Protein AF-0000000086663070 (afdb_homodimer)

Organism: Colletotrichum gloeosporioides (NCBI:txid474922)

Structure (mmCIF, N/CA/C/O backbone):
data_AF-0000000086663070-model_v1
#
loop_
_entity.id
_entity.type
_entity.pdbx_description
1 polymer 'Small secreted protein'
#
loop_
_atom_site.group_PDB
_atom_site.id
_atom_site.type_symbol
_atom_site.label_atom_id
_atom_site.label_alt_id
_atom_site.label_comp_id
_atom_site.label_asym_id
_atom_site.label_entity_id
_atom_site.label_seq_id
_atom_site.pdbx_PDB_ins_code
_atom_site.Cartn_x
_atom_site.Cartn_y
_atom_site.Cartn_z
_atom_site.occupancy
_atom_site.B_iso_or_equiv
_atom_site.auth_seq_id
_atom_site.auth_comp_id
_atom_site.auth_asym_id
_atom_site.auth_atom_id
_atom_site.pdbx_PDB_model_num
ATOM 1 N N . MET A 1 1 ? -2.521 -54.312 -93.875 1 31.81 1 MET A N 1
ATOM 2 C CA . MET A 1 1 ? -3.666 -54 -93 1 31.81 1 MET A CA 1
ATOM 3 C C . MET A 1 1 ? -3.211 -53.531 -91.625 1 31.81 1 MET A C 1
ATOM 5 O O . MET A 1 1 ? -2.471 -54.219 -90.938 1 31.81 1 MET A O 1
ATOM 9 N N . HIS A 1 2 ? -2.891 -52.156 -91.5 1 38.09 2 HIS A N 1
ATOM 10 C CA . HIS A 1 2 ? -2.229 -51.312 -90.5 1 38.09 2 HIS A CA 1
ATOM 11 C C . HIS A 1 2 ? -3.012 -51.281 -89.188 1 38.09 2 HIS A C 1
ATOM 13 O O . HIS A 1 2 ? -4.168 -50.844 -89.188 1 38.09 2 HIS A O 1
ATOM 19 N N . PHE A 1 3 ? -2.869 -52.312 -88.375 1 38.81 3 PHE A N 1
ATOM 20 C CA . PHE A 1 3 ? -3.473 -52.531 -87.062 1 38.81 3 PHE A CA 1
ATOM 21 C C . PHE A 1 3 ? -3.162 -51.344 -86.125 1 38.81 3 PHE A C 1
ATOM 23 O O . PHE A 1 3 ? -1.999 -51.094 -85.75 1 38.81 3 PHE A O 1
ATOM 30 N N . THR A 1 4 ? -3.863 -50.156 -86.25 1 36.84 4 THR A N 1
ATOM 31 C CA . THR A 1 4 ? -3.73 -48.938 -85.438 1 36.84 4 THR A CA 1
ATOM 32 C C . THR A 1 4 ? -4.027 -49.188 -84 1 36.84 4 THR A C 1
ATOM 34 O O . THR A 1 4 ? -5.117 -49.625 -83.625 1 36.84 4 THR A O 1
ATOM 37 N N . ASN A 1 5 ? -3.057 -49.594 -83.125 1 36.31 5 ASN A N 1
ATOM 38 C CA . ASN A 1 5 ? -3.061 -49.844 -81.688 1 36.31 5 ASN A CA 1
ATOM 39 C C . ASN A 1 5 ? -3.529 -48.625 -80.875 1 36.31 5 ASN A C 1
ATOM 41 O O . ASN A 1 5 ? -2.902 -47.562 -80.938 1 36.31 5 ASN A O 1
ATOM 45 N N . THR A 1 6 ? -4.82 -48.344 -80.812 1 37.38 6 THR A N 1
ATOM 46 C CA . THR A 1 6 ? -5.379 -47.188 -80.125 1 37.38 6 THR A CA 1
ATOM 47 C C . THR A 1 6 ? -5.105 -47.281 -78.625 1 37.38 6 THR A C 1
ATOM 49 O O . THR A 1 6 ? -5.461 -48.25 -78 1 37.38 6 THR A O 1
ATOM 52 N N . ALA A 1 7 ? -4.047 -46.656 -78.125 1 38.31 7 ALA A N 1
ATOM 53 C CA . ALA A 1 7 ? -3.611 -46.594 -76.688 1 38.31 7 ALA A CA 1
ATOM 54 C C . ALA A 1 7 ? -4.621 -45.844 -75.875 1 38.31 7 ALA A C 1
ATOM 56 O O . ALA A 1 7 ? -4.918 -44.656 -76.125 1 38.31 7 ALA A O 1
ATOM 57 N N . VAL A 1 8 ? -5.652 -46.531 -75.375 1 35.94 8 VAL A N 1
ATOM 58 C CA . VAL A 1 8 ? -6.699 -45.938 -74.5 1 35.94 8 VAL A CA 1
ATOM 59 C C . VAL A 1 8 ? -6.086 -45.406 -73.25 1 35.94 8 VAL A C 1
ATOM 61 O O . VAL A 1 8 ? -5.43 -46.125 -72.5 1 35.94 8 VAL A O 1
ATOM 64 N N . LEU A 1 9 ? -5.758 -44.062 -73.188 1 35.97 9 LEU A N 1
ATOM 65 C CA . LEU A 1 9 ? -5.262 -43.312 -72.062 1 35.97 9 LEU A CA 1
ATOM 66 C C . LEU A 1 9 ? -6.27 -43.312 -70.938 1 35.97 9 LEU A C 1
ATOM 68 O O . LEU A 1 9 ? -7.398 -42.812 -71.062 1 35.97 9 LEU A O 1
ATOM 72 N N . LEU A 1 10 ? -6.285 -44.344 -70.062 1 35.47 10 LEU A N 1
ATOM 73 C CA . LEU A 1 10 ? -7.156 -44.438 -68.875 1 35.47 10 LEU A CA 1
ATOM 74 C C . LEU A 1 10 ? -6.848 -43.344 -67.875 1 35.47 10 LEU A C 1
ATOM 76 O O . LEU A 1 10 ? -5.73 -43.25 -67.375 1 35.47 10 LEU A O 1
ATOM 80 N N . LEU A 1 11 ? -7.391 -42.125 -68.062 1 36.38 11 LEU A N 1
ATOM 81 C CA . LEU A 1 11 ? -7.301 -41 -67.062 1 36.38 11 LEU A CA 1
ATOM 82 C C . LEU A 1 11 ? -7.953 -41.375 -65.75 1 36.38 11 LEU A C 1
ATOM 84 O O . LEU A 1 11 ? -9.148 -41.656 -65.688 1 36.38 11 LEU A O 1
ATOM 88 N N . SER A 1 12 ? -7.227 -42 -64.75 1 34.47 12 SER A N 1
ATOM 89 C CA . SER A 1 12 ? -7.707 -42.344 -63.438 1 34.47 12 SER A CA 1
ATOM 90 C C . SER A 1 12 ? -8.062 -41.094 -62.656 1 34.47 12 SER A C 1
ATOM 92 O O . SER A 1 12 ? -7.246 -40.188 -62.5 1 34.47 12 SER A O 1
ATOM 94 N N . ALA A 1 13 ? -9.273 -40.625 -62.656 1 33.41 13 ALA A N 1
ATOM 95 C CA . ALA A 1 13 ? -9.773 -39.531 -61.844 1 33.41 13 ALA A CA 1
ATOM 96 C C . ALA A 1 13 ? -9.664 -39.844 -60.375 1 33.41 13 ALA A C 1
ATOM 98 O O . ALA A 1 13 ? -10.234 -40.844 -59.906 1 33.41 13 ALA A O 1
ATOM 99 N N . ALA A 1 14 ? -8.531 -39.562 -59.688 1 33.75 14 ALA A N 1
ATOM 100 C CA . ALA A 1 14 ? -8.352 -39.719 -58.219 1 33.75 14 ALA A CA 1
ATOM 101 C C . ALA A 1 14 ? -9.398 -38.906 -57.469 1 33.75 14 ALA A C 1
ATOM 103 O O . ALA A 1 14 ? -9.531 -37.688 -57.688 1 33.75 14 ALA A O 1
ATOM 104 N N . ILE A 1 15 ? -10.594 -39.469 -57.156 1 35.84 15 ILE A N 1
ATOM 105 C CA . ILE A 1 15 ? -11.609 -38.875 -56.281 1 35.84 15 ILE A CA 1
ATOM 106 C C . ILE A 1 15 ? -11 -38.562 -54.906 1 35.84 15 ILE A C 1
ATOM 108 O O . ILE A 1 15 ? -10.508 -39.469 -54.219 1 35.84 15 ILE A O 1
ATOM 112 N N . SER A 1 16 ? -10.414 -37.344 -54.688 1 35.06 16 SER A N 1
ATOM 113 C CA . SER A 1 16 ? -9.977 -36.875 -53.375 1 35.06 16 SER A CA 1
ATOM 114 C C . SER A 1 16 ? -11.117 -36.875 -52.375 1 35.06 16 SER A C 1
ATOM 116 O O . SER A 1 16 ? -12.109 -36.188 -52.531 1 35.06 16 SER A O 1
ATOM 118 N N . LEU A 1 17 ? -11.461 -38.062 -51.781 1 35.12 17 LEU A N 1
ATOM 119 C CA . LEU A 1 17 ? -12.391 -38.125 -50.656 1 35.12 17 LEU A CA 1
ATOM 120 C C . LEU A 1 17 ? -11.969 -37.156 -49.562 1 35.12 17 LEU A C 1
ATOM 122 O O . LEU A 1 17 ? -10.922 -37.344 -48.938 1 35.12 17 LEU A O 1
ATOM 126 N N . ALA A 1 18 ? -12.242 -35.844 -49.688 1 39.03 18 ALA A N 1
ATOM 127 C CA . ALA A 1 18 ? -12.102 -34.906 -48.562 1 39.03 18 ALA A CA 1
ATOM 128 C C . ALA A 1 18 ? -12.867 -35.406 -47.344 1 39.03 18 ALA A C 1
ATOM 130 O O . ALA A 1 18 ? -14.102 -35.5 -47.375 1 39.03 18 ALA A O 1
ATOM 131 N N . ALA A 1 19 ? -12.32 -36.406 -46.594 1 36.66 19 ALA A N 1
ATOM 132 C CA . ALA A 1 19 ? -12.938 -36.75 -45.312 1 36.66 19 ALA A CA 1
ATOM 133 C C . ALA A 1 19 ? -13.25 -35.469 -44.531 1 36.66 19 ALA A C 1
ATOM 135 O O . ALA A 1 19 ? -12.375 -34.656 -44.312 1 36.66 19 ALA A O 1
ATOM 136 N N . ALA A 1 20 ? -14.484 -34.938 -44.625 1 40.69 20 ALA A N 1
ATOM 137 C CA . ALA A 1 20 ? -14.969 -33.906 -43.719 1 40.69 20 ALA A CA 1
ATOM 138 C C . ALA A 1 20 ? -14.641 -34.25 -42.281 1 40.69 20 ALA A C 1
ATOM 140 O O . ALA A 1 20 ? -15.062 -35.281 -41.75 1 40.69 20 ALA A O 1
ATOM 141 N N . LEU A 1 21 ? -13.43 -33.906 -41.812 1 36.16 21 LEU A N 1
ATOM 142 C CA . LEU A 1 21 ? -13.164 -34.031 -40.375 1 36.16 21 LEU A CA 1
ATOM 143 C C . LEU A 1 21 ? -14.375 -33.562 -39.562 1 36.16 21 LEU A C 1
ATOM 145 O O . LEU A 1 21 ? -15.039 -32.594 -39.906 1 36.16 21 LEU A O 1
ATOM 149 N N . PRO A 1 22 ? -15.102 -34.531 -38.906 1 39.19 22 PRO A N 1
ATOM 150 C CA . PRO A 1 22 ? -16.203 -34.094 -38.062 1 39.19 22 PRO A CA 1
ATOM 151 C C . PRO A 1 22 ? -15.875 -32.844 -37.25 1 39.19 22 PRO A C 1
ATOM 153 O O . PRO A 1 22 ? -14.711 -32.594 -36.938 1 39.19 22 PRO A O 1
ATOM 156 N N . THR A 1 23 ? -16.516 -31.734 -37.594 1 39.84 23 THR A N 1
ATOM 157 C CA . THR A 1 23 ? -16.516 -30.547 -36.719 1 39.84 23 THR A CA 1
ATOM 158 C C . THR A 1 23 ? -16.75 -30.938 -35.281 1 39.84 23 THR A C 1
ATOM 160 O O . THR A 1 23 ? -17.766 -31.562 -34.938 1 39.84 23 THR A O 1
ATOM 163 N N . THR A 1 24 ? -15.766 -31.469 -34.531 1 34.59 24 THR A N 1
ATOM 164 C CA . THR A 1 24 ? -15.969 -31.609 -33.094 1 34.59 24 THR A CA 1
ATOM 165 C C . THR A 1 24 ? -16.734 -30.406 -32.562 1 34.59 24 THR A C 1
ATOM 167 O O . THR A 1 24 ? -16.453 -29.266 -32.906 1 34.59 24 THR A O 1
ATOM 170 N N . PRO A 1 25 ? -18 -30.562 -32.25 1 37.94 25 PRO A N 1
ATOM 171 C CA . PRO A 1 25 ? -18.641 -29.438 -31.562 1 37.94 25 PRO A CA 1
ATOM 172 C C . PRO A 1 25 ? -17.719 -28.766 -30.547 1 37.94 25 PRO A C 1
ATOM 174 O O . PRO A 1 25 ? -16.953 -29.438 -29.844 1 37.94 25 PRO A O 1
ATOM 177 N N . GLN A 1 26 ? -17.188 -27.688 -30.891 1 34.75 26 GLN A N 1
ATOM 178 C CA . GLN A 1 26 ? -16.594 -26.875 -29.844 1 34.75 26 GLN A CA 1
ATOM 179 C C . GLN A 1 26 ? -17.5 -26.812 -28.609 1 34.75 26 GLN A C 1
ATOM 181 O O . GLN A 1 26 ? -18.609 -26.312 -28.688 1 34.75 26 GLN A O 1
ATOM 186 N N . VAL A 1 27 ? -17.703 -27.938 -27.906 1 30.7 27 VAL A N 1
ATOM 187 C CA . VAL A 1 27 ? -18.312 -27.734 -26.594 1 30.7 27 VAL A CA 1
ATOM 188 C C . VAL A 1 27 ? -17.859 -26.391 -26.016 1 30.7 27 VAL A C 1
ATOM 190 O O . VAL A 1 27 ? -16.656 -26.141 -25.859 1 30.7 27 VAL A O 1
ATOM 193 N N . ASP A 1 28 ? -18.5 -25.391 -26.406 1 37.38 28 ASP A N 1
ATOM 194 C CA . ASP A 1 28 ? -18.344 -24.219 -25.531 1 37.38 28 ASP A CA 1
ATOM 195 C C . ASP A 1 28 ? -18.312 -24.641 -24.062 1 37.38 28 ASP A C 1
ATOM 197 O O . ASP A 1 28 ? -19.344 -24.938 -23.469 1 37.38 28 ASP A O 1
ATOM 201 N N . VAL A 1 29 ? -17.531 -25.562 -23.656 1 33.72 29 VAL A N 1
ATOM 202 C CA . VAL A 1 29 ? -17.344 -25.734 -22.219 1 33.72 29 VAL A CA 1
ATOM 203 C C . VAL A 1 29 ? -17.469 -24.375 -21.516 1 33.72 29 VAL A C 1
ATOM 205 O O . VAL A 1 29 ? -16.578 -23.531 -21.656 1 33.72 29 VAL A O 1
ATOM 208 N N . ALA A 1 30 ? -18.594 -23.844 -21.594 1 37.09 30 ALA A N 1
ATOM 209 C CA . ALA A 1 30 ? -18.75 -22.828 -20.562 1 37.09 30 ALA A CA 1
ATOM 210 C C . ALA A 1 30 ? -17.984 -23.219 -19.297 1 37.09 30 ALA A C 1
ATOM 212 O O . ALA A 1 30 ? -18.438 -24.078 -18.531 1 37.09 30 ALA A O 1
ATOM 213 N N . LEU A 1 31 ? -16.734 -23.484 -19.234 1 40.75 31 LEU A N 1
ATOM 214 C CA . LEU A 1 31 ? -16.031 -23.688 -17.969 1 40.75 31 LEU A CA 1
ATOM 215 C C . LEU A 1 31 ? -16.797 -23 -16.828 1 40.75 31 LEU A C 1
ATOM 217 O O . LEU A 1 31 ? -17.125 -21.828 -16.906 1 40.75 31 LEU A O 1
ATOM 221 N N . ASP A 1 32 ? -17.75 -23.609 -16.297 1 42.31 32 ASP A N 1
ATOM 222 C CA . ASP A 1 32 ? -18.375 -23.203 -15.047 1 42.31 32 ASP A CA 1
ATOM 223 C C . ASP A 1 32 ? -17.484 -22.266 -14.258 1 42.31 32 ASP A C 1
ATOM 225 O O . ASP A 1 32 ? -16.391 -22.641 -13.828 1 42.31 32 ASP A O 1
ATOM 229 N N . LYS A 1 33 ? -17.297 -21.094 -14.727 1 58.47 33 LYS A N 1
ATOM 230 C CA . LYS A 1 33 ? -16.547 -20.047 -14.055 1 58.47 33 LYS A CA 1
ATOM 231 C C . LYS A 1 33 ? -16.719 -20.125 -12.539 1 58.47 33 LYS A C 1
ATOM 233 O O . LYS A 1 33 ? -17.75 -19.719 -12.016 1 58.47 33 LYS A O 1
ATOM 238 N N . ARG A 1 34 ? -16.219 -21.141 -11.805 1 68.94 34 ARG A N 1
ATOM 239 C CA . ARG A 1 34 ? -16.312 -21.266 -10.359 1 68.94 34 ARG A CA 1
ATOM 240 C C . ARG A 1 34 ? -15.906 -19.969 -9.664 1 68.94 34 ARG A C 1
ATOM 242 O O . ARG A 1 34 ? -14.883 -19.375 -10 1 68.94 34 ARG A O 1
ATOM 249 N N . ALA A 1 35 ? -16.906 -19.516 -8.93 1 75.69 35 ALA A N 1
ATOM 250 C CA . ALA A 1 35 ? -16.688 -18.344 -8.094 1 75.69 35 ALA A CA 1
ATOM 251 C C . ALA A 1 35 ? -15.453 -18.516 -7.215 1 75.69 35 ALA A C 1
ATOM 253 O O . ALA A 1 35 ? -15.172 -19.609 -6.738 1 75.69 35 ALA A O 1
ATOM 254 N N . LEU A 1 36 ? -14.586 -17.516 -7.203 1 90.44 36 LEU A N 1
ATOM 255 C CA . LEU A 1 36 ? -13.484 -17.531 -6.254 1 90.44 36 LEU A CA 1
ATOM 256 C C . LEU A 1 36 ? -13.992 -17.703 -4.828 1 90.44 36 LEU A C 1
ATOM 258 O O . LEU A 1 36 ? -15.109 -17.281 -4.508 1 90.44 36 LEU A O 1
ATOM 262 N N . VAL A 1 37 ? -13.172 -18.375 -4.07 1 89.31 37 VAL A N 1
ATOM 263 C CA . VAL A 1 37 ? -13.469 -18.5 -2.65 1 89.31 37 VAL A CA 1
ATOM 264 C C . VAL A 1 37 ? -12.297 -17.984 -1.825 1 89.31 37 VAL A C 1
ATOM 266 O O . VAL A 1 37 ? -11.164 -17.922 -2.316 1 89.31 37 VAL A O 1
ATOM 269 N N . ASP A 1 38 ? -12.656 -17.562 -0.618 1 93.25 38 ASP A N 1
ATOM 270 C CA . ASP A 1 38 ? -11.609 -17.141 0.304 1 93.25 38 ASP A CA 1
ATOM 271 C C . ASP A 1 38 ? -10.656 -18.281 0.626 1 93.25 38 ASP A C 1
ATOM 273 O O . ASP A 1 38 ? -11.094 -19.422 0.836 1 93.25 38 ASP A O 1
ATOM 277 N N . ARG A 1 39 ? -9.398 -17.984 0.611 1 96 39 ARG A N 1
ATOM 278 C CA . ARG A 1 39 ? -8.352 -18.938 0.954 1 96 39 ARG A CA 1
ATOM 279 C C . ARG A 1 39 ? -7.332 -18.312 1.897 1 96 39 ARG A C 1
ATOM 281 O O . ARG A 1 39 ? -7.223 -17.094 1.984 1 96 39 ARG A O 1
ATOM 288 N N . THR A 1 40 ? -6.652 -19.219 2.658 1 95.81 40 THR A N 1
ATOM 289 C CA . THR A 1 40 ? -5.598 -18.766 3.557 1 95.81 40 THR A CA 1
ATOM 290 C C . THR A 1 40 ? -4.359 -18.344 2.77 1 95.81 40 THR A C 1
ATOM 292 O O . THR A 1 40 ? -4.25 -18.641 1.575 1 95.81 40 THR A O 1
ATOM 295 N N . TYR A 1 41 ? -3.457 -17.672 3.43 1 97.38 41 TYR A N 1
ATOM 296 C CA . TYR A 1 41 ? -2.205 -17.297 2.779 1 97.38 41 TYR A CA 1
ATOM 297 C C . TYR A 1 41 ? -1.426 -18.531 2.35 1 97.38 41 TYR A C 1
ATOM 299 O O . TYR A 1 41 ? -0.838 -18.562 1.266 1 97.38 41 TYR A O 1
ATOM 307 N N . ALA A 1 42 ? -1.349 -19.516 3.215 1 97.12 42 ALA A N 1
ATOM 308 C CA . ALA A 1 42 ? -0.621 -20.734 2.893 1 97.12 42 ALA A CA 1
ATOM 309 C C . ALA A 1 42 ? -1.126 -21.344 1.589 1 97.12 42 ALA A C 1
ATOM 311 O O . ALA A 1 42 ? -0.349 -21.938 0.826 1 97.12 42 ALA A O 1
ATOM 312 N N . GLU A 1 43 ? -2.377 -21.156 1.287 1 97.75 43 GLU A N 1
ATOM 313 C CA . GLU A 1 43 ? -2.988 -21.766 0.103 1 97.75 43 GLU A CA 1
ATOM 314 C C . GLU A 1 43 ? -2.721 -20.922 -1.141 1 97.75 43 GLU A C 1
ATOM 316 O O . GLU A 1 43 ? -2.691 -21.438 -2.256 1 97.75 43 GLU A O 1
ATOM 321 N N . ILE A 1 44 ? -2.502 -19.625 -0.915 1 98.38 44 ILE A N 1
ATOM 322 C CA . ILE A 1 44 ? -2.467 -18.797 -2.117 1 98.38 44 ILE A CA 1
ATOM 323 C C . ILE A 1 44 ? -1.032 -18.359 -2.398 1 98.38 44 ILE A C 1
ATOM 325 O O . ILE A 1 44 ? -0.725 -17.891 -3.496 1 98.38 44 ILE A O 1
ATOM 329 N N . GLN A 1 45 ? -0.169 -18.484 -1.396 1 98.81 45 GLN A N 1
ATOM 330 C CA . GLN A 1 45 ? 1.18 -17.969 -1.591 1 98.81 45 GLN A CA 1
ATOM 331 C C . GLN A 1 45 ? 1.884 -18.672 -2.742 1 98.81 45 GLN A C 1
ATOM 333 O O . GLN A 1 45 ? 1.594 -19.844 -3.029 1 98.81 45 GLN A O 1
ATOM 338 N N . ILE A 1 46 ? 2.885 -17.969 -3.42 1 98.94 46 ILE A N 1
ATOM 339 C CA . ILE A 1 46 ? 3.623 -18.5 -4.559 1 98.94 46 ILE A CA 1
ATOM 340 C C . ILE A 1 46 ? 5.125 -18.375 -4.309 1 98.94 46 ILE A C 1
ATOM 342 O O . ILE A 1 46 ? 5.926 -18.469 -5.238 1 98.94 46 ILE A O 1
ATOM 346 N N . SER A 1 47 ? 5.516 -18.109 -3.07 1 98.88 47 SER A N 1
ATOM 347 C CA . SER A 1 47 ? 6.875 -17.688 -2.748 1 98.88 47 SER A CA 1
ATOM 348 C C . SER A 1 47 ? 7.82 -18.875 -2.648 1 98.88 47 SER A C 1
ATOM 350 O O . SER A 1 47 ? 9.031 -18.719 -2.785 1 98.88 47 SER A O 1
ATOM 352 N N . ASP A 1 48 ? 7.277 -20.031 -2.334 1 98.75 48 ASP A N 1
ATOM 353 C CA . ASP A 1 48 ? 8.133 -21.203 -2.191 1 98.75 48 ASP A CA 1
ATOM 354 C C . ASP A 1 48 ? 8.438 -21.828 -3.549 1 98.75 48 ASP A C 1
ATOM 356 O O . ASP A 1 48 ? 7.66 -21.672 -4.496 1 98.75 48 ASP A O 1
ATOM 360 N N . GLY A 1 49 ? 9.602 -22.531 -3.65 1 98.62 49 GLY A N 1
ATOM 361 C CA . GLY A 1 49 ? 9.945 -23.266 -4.863 1 98.62 49 GLY A CA 1
ATOM 362 C C . GLY A 1 49 ? 11.102 -22.641 -5.625 1 98.62 49 GLY A C 1
ATOM 363 O O . GLY A 1 49 ? 12.203 -22.516 -5.09 1 98.62 49 GLY A O 1
ATOM 364 N N . VAL A 1 50 ? 10.773 -22.203 -6.902 1 98.88 50 VAL A N 1
ATOM 365 C CA . VAL A 1 50 ? 11.805 -21.688 -7.801 1 98.88 50 VAL A CA 1
ATOM 366 C C . VAL A 1 50 ? 11.336 -20.375 -8.422 1 98.88 50 VAL A C 1
ATOM 368 O O . VAL A 1 50 ? 10.172 -20.234 -8.797 1 98.88 50 VAL A O 1
ATOM 371 N N . ALA A 1 51 ? 12.242 -19.453 -8.461 1 98.94 51 ALA A N 1
ATOM 372 C CA . ALA A 1 51 ? 11.938 -18.156 -9.07 1 98.94 51 ALA A CA 1
ATOM 373 C C . ALA A 1 51 ? 11.844 -18.266 -10.586 1 98.94 51 ALA A C 1
ATOM 375 O O . ALA A 1 51 ? 12.352 -19.234 -11.18 1 98.94 51 ALA A O 1
ATOM 376 N N . GLY A 1 52 ? 11.094 -17.344 -11.156 1 98.94 52 GLY A N 1
ATOM 377 C CA . GLY A 1 52 ? 11.125 -17.234 -12.602 1 98.94 52 GLY A CA 1
ATOM 378 C C . GLY A 1 52 ? 9.75 -17.297 -13.242 1 98.94 52 GLY A C 1
ATOM 379 O O . GLY A 1 52 ? 9.578 -16.906 -14.391 1 98.94 52 GLY A O 1
ATOM 380 N N . ASN A 1 53 ? 8.734 -17.828 -12.516 1 98.88 53 ASN A N 1
ATOM 381 C CA . ASN A 1 53 ? 7.422 -18.047 -13.109 1 98.88 53 ASN A CA 1
ATOM 382 C C . ASN A 1 53 ? 6.309 -17.422 -12.273 1 98.88 53 ASN A C 1
ATOM 384 O O . ASN A 1 53 ? 5.156 -17.859 -12.344 1 98.88 53 ASN A O 1
ATOM 388 N N . ALA A 1 54 ? 6.641 -16.438 -11.484 1 98.94 54 ALA A N 1
ATOM 389 C CA . ALA A 1 54 ? 5.734 -15.914 -10.477 1 98.94 54 ALA A CA 1
ATOM 390 C C . ALA A 1 54 ? 4.441 -15.398 -11.102 1 98.94 54 ALA A C 1
ATOM 392 O O . ALA A 1 54 ? 3.354 -15.617 -10.57 1 98.94 54 ALA A O 1
ATOM 393 N N . ALA A 1 55 ? 4.559 -14.695 -12.25 1 98.94 55 ALA A N 1
ATOM 394 C CA . ALA A 1 55 ? 3.359 -14.141 -12.875 1 98.94 55 ALA A CA 1
ATOM 395 C C . ALA A 1 55 ? 2.402 -15.242 -13.305 1 98.94 55 ALA A C 1
ATOM 397 O O . ALA A 1 55 ? 1.189 -15.133 -13.117 1 98.94 55 ALA A O 1
ATOM 398 N N . ALA A 1 56 ? 2.945 -16.25 -13.891 1 98.81 56 ALA A N 1
ATOM 399 C CA . ALA A 1 56 ? 2.121 -17.391 -14.297 1 98.81 56 ALA A CA 1
ATOM 400 C C . ALA A 1 56 ? 1.497 -18.078 -13.078 1 98.81 56 ALA A C 1
ATOM 402 O O . ALA A 1 56 ? 0.333 -18.484 -13.125 1 98.81 56 ALA A O 1
ATOM 403 N N . GLU A 1 57 ? 2.238 -18.234 -12.016 1 98.88 57 GLU A N 1
ATOM 404 C CA . GLU A 1 57 ? 1.729 -18.844 -10.789 1 98.88 57 GLU A CA 1
ATOM 405 C C . GLU A 1 57 ? 0.615 -17.984 -10.18 1 98.88 57 GLU A C 1
ATOM 407 O O . GLU A 1 57 ? -0.384 -18.531 -9.695 1 98.88 57 GLU A O 1
ATOM 412 N N . ALA A 1 58 ? 0.758 -16.688 -10.227 1 98.88 58 ALA A N 1
ATOM 413 C CA . ALA A 1 58 ? -0.279 -15.789 -9.719 1 98.88 58 ALA A CA 1
ATOM 414 C C . ALA A 1 58 ? -1.578 -15.953 -10.5 1 98.88 58 ALA A C 1
ATOM 416 O O . ALA A 1 58 ? -2.656 -16.062 -9.914 1 98.88 58 ALA A O 1
ATOM 417 N N . LYS A 1 59 ? -1.462 -15.938 -11.805 1 98.5 59 LYS A N 1
ATOM 418 C CA . LYS A 1 59 ? -2.633 -16.109 -12.664 1 98.5 59 LYS A CA 1
ATOM 419 C C . LYS A 1 59 ? -3.311 -17.453 -12.398 1 98.5 59 LYS A C 1
ATOM 421 O O . LYS A 1 59 ? -4.539 -17.547 -12.391 1 98.5 59 LYS A O 1
ATOM 426 N N . ALA A 1 60 ? -2.506 -18.5 -12.172 1 98.12 60 ALA A N 1
ATOM 427 C CA . ALA A 1 60 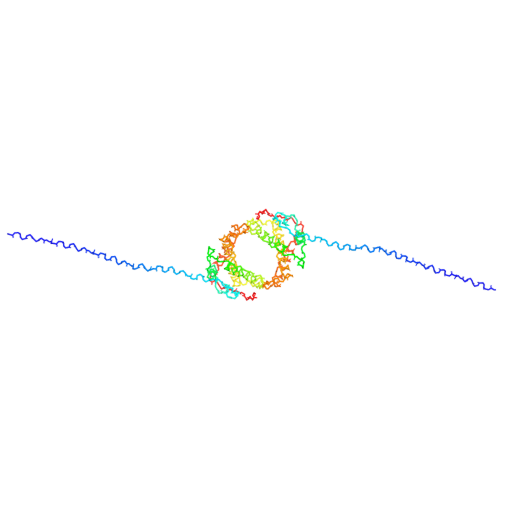? -3.057 -19.828 -11.914 1 98.12 60 ALA A CA 1
ATOM 428 C C . ALA A 1 60 ? -3.84 -19.844 -10.602 1 98.12 60 ALA A C 1
ATOM 430 O O . ALA A 1 60 ? -4.848 -20.547 -10.484 1 98.12 60 ALA A O 1
ATOM 431 N N . LYS A 1 61 ? -3.367 -19.062 -9.586 1 98.19 61 LYS A N 1
ATOM 432 C CA . LYS A 1 61 ? -4.059 -19 -8.305 1 98.19 61 LYS A CA 1
ATOM 433 C C . LYS A 1 61 ? -5.367 -18.219 -8.422 1 98.19 61 LYS A C 1
ATOM 435 O O . LYS A 1 61 ? -6.324 -18.484 -7.695 1 98.19 61 LYS A O 1
ATOM 440 N N . PHE A 1 62 ? -5.41 -17.297 -9.344 1 98.5 62 PHE A N 1
ATOM 441 C CA . PHE A 1 62 ? -6.578 -16.438 -9.523 1 98.5 62 PHE A CA 1
ATOM 442 C C . PHE A 1 62 ? -6.898 -16.266 -11 1 98.5 62 PHE A C 1
ATOM 444 O O . PHE A 1 62 ? -6.75 -15.172 -11.547 1 98.5 62 PHE A O 1
ATOM 451 N N . PRO A 1 63 ? -7.457 -17.297 -11.625 1 97.5 63 PRO A N 1
ATOM 452 C CA . PRO A 1 63 ? -7.75 -17.234 -13.055 1 97.5 63 PRO A CA 1
ATOM 453 C C . PRO A 1 63 ? -9.062 -16.516 -13.367 1 97.5 63 PRO A C 1
ATOM 455 O O . PRO A 1 63 ? -9.977 -17.109 -13.945 1 97.5 63 PRO A O 1
ATOM 458 N N . VAL A 1 64 ? -9.102 -15.25 -13.102 1 97.12 64 VAL A N 1
ATOM 459 C CA . VAL A 1 64 ? -10.328 -14.461 -13.227 1 97.12 64 VAL A CA 1
ATOM 460 C C . VAL A 1 64 ? -10.227 -13.547 -14.445 1 97.12 64 VAL A C 1
ATOM 462 O O . VAL A 1 64 ? -9.211 -12.891 -14.656 1 97.12 64 VAL A O 1
ATOM 465 N N . ASP A 1 65 ? -11.242 -13.555 -15.188 1 97.44 65 ASP A N 1
ATOM 466 C CA . ASP A 1 65 ? -11.406 -12.562 -16.25 1 97.44 65 ASP A CA 1
ATOM 467 C C . ASP A 1 65 ? -12.086 -11.305 -15.734 1 97.44 65 ASP A C 1
ATOM 469 O O . ASP A 1 65 ? -13.266 -11.328 -15.375 1 97.44 65 ASP A O 1
ATOM 473 N N . PRO A 1 66 ? -11.352 -10.203 -15.766 1 97.94 66 PRO A N 1
ATOM 474 C CA . PRO A 1 66 ? -11.93 -8.992 -15.18 1 97.94 66 PRO A CA 1
ATOM 475 C C . PRO A 1 66 ? -13.242 -8.586 -15.852 1 97.94 66 PRO A C 1
ATOM 477 O O . PRO A 1 66 ? -14.109 -7.988 -15.211 1 97.94 66 PRO A O 1
ATOM 480 N N . ALA A 1 67 ? -13.43 -8.859 -17.094 1 97 67 ALA A N 1
ATOM 481 C CA . ALA A 1 67 ? -14.594 -8.422 -17.844 1 97 67 ALA A CA 1
ATOM 482 C C . ALA A 1 67 ? -15.859 -9.125 -17.375 1 97 67 ALA A C 1
ATOM 484 O O . ALA A 1 67 ? -16.969 -8.625 -17.562 1 97 67 ALA A O 1
ATOM 485 N N . THR A 1 68 ? -15.734 -10.289 -16.719 1 96.94 68 THR A N 1
ATOM 486 C CA . THR A 1 68 ? -16.922 -11.07 -16.375 1 96.94 68 THR A CA 1
ATOM 487 C C . THR A 1 68 ? -16.953 -11.367 -14.875 1 96.94 68 THR A C 1
ATOM 489 O O . THR A 1 68 ? -17.859 -12.039 -14.383 1 96.94 68 THR A O 1
ATOM 492 N N . ALA A 1 69 ? -16.016 -10.852 -14.148 1 97.44 69 ALA A N 1
ATOM 493 C CA . ALA A 1 69 ? -15.914 -11.133 -12.719 1 97.44 69 ALA A CA 1
ATOM 494 C C . ALA A 1 69 ? -17.109 -10.562 -11.961 1 97.44 69 ALA A C 1
ATOM 496 O O . ALA A 1 69 ? -17.562 -9.445 -12.242 1 97.44 69 ALA A O 1
ATOM 497 N N . SER A 1 70 ? -17.625 -11.281 -10.969 1 96.81 70 SER A N 1
ATOM 498 C CA . SER A 1 70 ? -18.734 -10.844 -10.125 1 96.81 70 SER A CA 1
ATOM 499 C C . SER A 1 70 ? -18.25 -9.922 -9.008 1 96.81 70 SER A C 1
ATOM 501 O O . SER A 1 70 ? -17.047 -9.812 -8.773 1 96.81 70 SER A O 1
ATOM 503 N N . ALA A 1 71 ? -19.281 -9.359 -8.375 1 95.62 71 ALA A N 1
ATOM 504 C CA . ALA A 1 71 ? -18.969 -8.562 -7.195 1 95.62 71 ALA A CA 1
ATOM 505 C C . ALA A 1 71 ? -18.328 -9.43 -6.109 1 95.62 71 ALA A C 1
ATOM 507 O O . ALA A 1 71 ? -17.453 -8.977 -5.379 1 95.62 71 ALA A O 1
ATOM 508 N N . ALA A 1 72 ? -18.797 -10.602 -6 1 95.69 72 ALA A N 1
ATOM 509 C CA . ALA A 1 72 ? -18.234 -11.531 -5.023 1 95.69 72 ALA A CA 1
ATOM 510 C C . ALA A 1 72 ? -16.781 -11.867 -5.355 1 95.69 72 ALA A C 1
ATOM 512 O O . ALA A 1 72 ? -15.945 -11.953 -4.461 1 95.69 72 ALA A O 1
ATOM 513 N N . ASP A 1 73 ? -16.484 -12.062 -6.656 1 97.44 73 ASP A N 1
ATOM 514 C CA . ASP A 1 73 ? -15.109 -12.289 -7.074 1 97.44 73 ASP A CA 1
ATOM 515 C C . ASP A 1 73 ? -14.211 -11.117 -6.668 1 97.44 73 ASP A C 1
ATOM 517 O O . ASP A 1 73 ? -13.102 -11.312 -6.184 1 97.44 73 ASP A O 1
ATOM 521 N N . LEU A 1 74 ? -14.75 -9.922 -6.887 1 97.62 74 LEU A N 1
ATOM 522 C CA . LEU A 1 74 ? -13.984 -8.734 -6.531 1 97.62 74 LEU A CA 1
ATOM 523 C C . LEU A 1 74 ? -13.656 -8.727 -5.039 1 97.62 74 LEU A C 1
ATOM 525 O O . LEU A 1 74 ? -12.539 -8.406 -4.648 1 97.62 74 LEU A O 1
ATOM 529 N N . GLN A 1 75 ? -14.578 -9.117 -4.246 1 94.75 75 GLN A N 1
ATOM 530 C CA . GLN A 1 75 ? -14.344 -9.125 -2.805 1 94.75 75 GLN A CA 1
ATOM 531 C C . GLN A 1 75 ? -13.281 -10.141 -2.424 1 94.75 75 GLN A C 1
ATOM 533 O O . GLN A 1 75 ? -12.43 -9.875 -1.577 1 94.75 75 GLN A O 1
ATOM 538 N N . VAL A 1 76 ? -13.305 -11.258 -3.031 1 96.81 76 VAL A N 1
ATOM 539 C CA . VAL A 1 76 ? -12.305 -12.281 -2.762 1 96.81 76 VAL A CA 1
ATOM 540 C C . VAL A 1 76 ? -10.922 -11.789 -3.184 1 96.81 76 VAL A C 1
ATOM 542 O O . VAL A 1 76 ? -9.938 -11.977 -2.463 1 96.81 76 VAL A O 1
ATOM 545 N N . VAL A 1 77 ? -10.875 -11.148 -4.336 1 98.25 77 VAL A N 1
ATOM 546 C CA . VAL A 1 77 ? -9.617 -10.625 -4.855 1 98.25 77 VAL A CA 1
ATOM 547 C C . VAL A 1 77 ? -9.07 -9.562 -3.91 1 98.25 77 VAL A C 1
ATOM 549 O O . VAL A 1 77 ? -7.879 -9.562 -3.586 1 98.25 77 VAL A O 1
ATOM 552 N N . LYS A 1 78 ? -9.898 -8.711 -3.451 1 94.62 78 LYS A N 1
ATOM 553 C CA . LYS A 1 78 ? -9.477 -7.656 -2.537 1 94.62 78 LYS A CA 1
ATOM 554 C C . LYS A 1 78 ? -8.977 -8.242 -1.216 1 94.62 78 LYS A C 1
ATOM 556 O O . LYS A 1 78 ? -7.961 -7.793 -0.677 1 94.62 78 LYS A O 1
ATOM 561 N N . LYS A 1 79 ? -9.664 -9.195 -0.744 1 93.06 79 LYS A N 1
ATOM 562 C CA . LYS A 1 79 ? -9.25 -9.844 0.497 1 93.06 79 LYS A CA 1
ATOM 563 C C . LYS A 1 79 ? -7.906 -10.547 0.324 1 93.06 79 LYS A C 1
ATOM 565 O O . LYS A 1 79 ? -7.047 -10.484 1.207 1 93.06 79 LYS A O 1
ATOM 570 N N . ALA A 1 80 ? -7.742 -11.195 -0.733 1 97.25 80 ALA A N 1
ATOM 571 C CA . ALA A 1 80 ? -6.477 -11.867 -1.021 1 97.25 80 ALA A CA 1
ATOM 572 C C . ALA A 1 80 ? -5.336 -10.859 -1.124 1 97.25 80 ALA A C 1
ATOM 574 O O . ALA A 1 80 ? -4.246 -11.094 -0.599 1 97.25 80 ALA A O 1
ATOM 575 N N . ALA A 1 81 ? -5.594 -9.758 -1.823 1 97 81 ALA A N 1
ATOM 576 C CA . ALA A 1 81 ? -4.574 -8.711 -1.938 1 97 81 ALA A CA 1
ATOM 577 C C . ALA A 1 81 ? -4.152 -8.203 -0.562 1 97 81 ALA A C 1
ATOM 579 O O . ALA A 1 81 ? -2.961 -8.016 -0.304 1 97 81 ALA A O 1
ATOM 580 N N . GLN A 1 82 ? -5.121 -8.031 0.259 1 91.75 82 GLN A N 1
ATOM 581 C CA . GLN A 1 82 ? -4.836 -7.582 1.618 1 91.75 82 GLN A CA 1
ATOM 582 C C . GLN A 1 82 ? -4.012 -8.617 2.377 1 91.75 82 GLN A C 1
ATOM 584 O O . GLN A 1 82 ? -3.041 -8.273 3.055 1 91.75 82 GLN A O 1
ATOM 589 N N . LEU A 1 83 ? -4.359 -9.812 2.258 1 94.44 83 LEU A N 1
ATOM 590 C CA . LEU A 1 83 ? -3.668 -10.906 2.93 1 94.44 83 LEU A CA 1
ATOM 591 C C . LEU A 1 83 ? -2.213 -10.984 2.477 1 94.44 83 LEU A C 1
ATOM 593 O O . LEU A 1 83 ? -1.31 -11.133 3.303 1 94.44 83 LEU A O 1
ATOM 597 N N . VAL A 1 84 ? -1.995 -10.859 1.265 1 97.88 84 VAL A N 1
ATOM 598 C CA . VAL A 1 84 ? -0.653 -10.906 0.695 1 97.88 84 VAL A CA 1
ATOM 599 C C . VAL A 1 84 ? 0.141 -9.68 1.157 1 97.88 84 VAL A C 1
ATOM 601 O O . VAL A 1 84 ? 1.326 -9.789 1.479 1 97.88 84 VAL A O 1
ATOM 604 N N . GLY A 1 85 ? -0.536 -8.555 1.15 1 95.5 85 GLY A N 1
ATOM 605 C CA . GLY A 1 85 ? 0.096 -7.363 1.692 1 95.5 85 GLY A CA 1
ATOM 606 C C . GLY A 1 85 ? 0.476 -7.504 3.154 1 95.5 85 GLY A C 1
ATOM 607 O O . GLY A 1 85 ? 1.552 -7.062 3.566 1 95.5 85 GLY A O 1
ATOM 608 N N . ASP A 1 86 ? -0.361 -8.141 3.9 1 93.38 86 ASP A N 1
ATOM 609 C CA . ASP A 1 86 ? -0.062 -8.383 5.309 1 93.38 86 ASP A CA 1
ATOM 610 C C . ASP A 1 86 ? 1.138 -9.312 5.465 1 93.38 86 ASP A C 1
ATOM 612 O O . ASP A 1 86 ? 2.004 -9.078 6.309 1 93.38 86 ASP A O 1
ATOM 616 N N . ALA A 1 87 ? 1.154 -10.312 4.684 1 96.62 87 ALA A N 1
ATOM 617 C CA . ALA A 1 87 ? 2.295 -11.219 4.746 1 96.62 87 ALA A CA 1
ATOM 618 C C . ALA A 1 87 ? 3.602 -10.484 4.473 1 96.62 87 ALA A C 1
ATOM 620 O O . ALA A 1 87 ? 4.625 -10.766 5.102 1 96.62 87 ALA A O 1
ATOM 621 N N . GLU A 1 88 ? 3.539 -9.555 3.527 1 96.31 88 GLU A N 1
ATOM 622 C CA . GLU A 1 88 ? 4.711 -8.734 3.24 1 96.31 88 GLU A CA 1
ATOM 623 C C . GLU A 1 88 ? 5.145 -7.941 4.469 1 96.31 88 GLU A C 1
ATOM 625 O O . GLU A 1 88 ? 6.297 -8.023 4.895 1 96.31 88 GLU A O 1
ATOM 630 N N . ASN A 1 89 ? 4.242 -7.293 5.035 1 90.56 89 ASN A N 1
ATOM 631 C CA . ASN A 1 89 ? 4.555 -6.289 6.047 1 90.56 89 ASN A CA 1
ATOM 632 C C . ASN A 1 89 ? 4.801 -6.926 7.414 1 90.56 89 ASN A C 1
ATOM 634 O O . ASN A 1 89 ? 5.57 -6.398 8.219 1 90.56 89 ASN A O 1
ATOM 638 N N . LEU A 1 90 ? 4.207 -8.07 7.633 1 91.94 90 LEU A N 1
ATOM 639 C CA . LEU A 1 90 ? 4.211 -8.617 8.984 1 91.94 90 LEU A CA 1
ATOM 640 C C . LEU A 1 90 ? 5.09 -9.859 9.07 1 91.94 90 LEU A C 1
ATOM 642 O O . LEU A 1 90 ? 5.395 -10.336 10.164 1 91.94 90 LEU A O 1
ATOM 646 N N . ALA A 1 91 ? 5.527 -10.281 7.922 1 94.88 91 ALA A N 1
ATOM 647 C CA . ALA A 1 91 ? 6.344 -11.492 7.969 1 94.88 91 ALA A CA 1
ATOM 648 C C . ALA A 1 91 ? 7.621 -11.328 7.152 1 94.88 91 ALA A C 1
ATOM 650 O O . ALA A 1 91 ? 8.727 -11.414 7.695 1 94.88 91 ALA A O 1
ATOM 651 N N . PHE A 1 92 ? 7.516 -10.953 5.914 1 96.81 92 PHE A N 1
ATOM 652 C CA . PHE A 1 92 ? 8.688 -10.844 5.059 1 96.81 92 PHE A CA 1
ATOM 653 C C . PHE A 1 92 ? 9.625 -9.742 5.555 1 96.81 92 PHE A C 1
ATOM 655 O O . PHE A 1 92 ? 10.82 -9.969 5.715 1 96.81 92 PHE A O 1
ATOM 662 N N . VAL A 1 93 ? 9.062 -8.578 5.797 1 90.94 93 VAL A N 1
ATOM 663 C CA . VAL A 1 93 ? 9.867 -7.406 6.121 1 90.94 93 VAL A CA 1
ATOM 664 C C . VAL A 1 93 ? 10.523 -7.594 7.484 1 90.94 93 VAL A C 1
ATOM 666 O O . VAL A 1 93 ? 11.742 -7.453 7.617 1 90.94 93 VAL A O 1
ATOM 669 N N . PRO A 1 94 ? 9.805 -8.008 8.445 1 90.62 94 PRO A N 1
ATOM 670 C CA . PRO A 1 94 ? 10.461 -8.188 9.742 1 90.62 94 PRO A CA 1
ATOM 671 C C . PRO A 1 94 ? 11.469 -9.336 9.742 1 90.62 94 PRO A C 1
ATOM 673 O O . PRO A 1 94 ? 12.43 -9.32 10.523 1 90.62 94 PRO A O 1
ATOM 676 N N . ALA A 1 95 ? 11.219 -10.352 8.883 1 93.12 95 ALA A N 1
ATOM 677 C CA . ALA A 1 95 ? 12.18 -11.445 8.82 1 93.12 95 ALA A CA 1
ATOM 678 C C . ALA A 1 95 ? 13.555 -10.953 8.375 1 93.12 95 ALA A C 1
ATOM 680 O O . ALA A 1 95 ? 14.578 -11.516 8.766 1 93.12 95 ALA A O 1
ATOM 681 N N . ASN A 1 96 ? 13.57 -9.922 7.527 1 92.19 96 ASN A N 1
ATOM 682 C CA . ASN A 1 96 ? 14.781 -9.258 7.062 1 92.19 96 ASN A CA 1
ATOM 683 C C . ASN A 1 96 ? 15.875 -10.266 6.699 1 92.19 96 ASN A C 1
ATOM 685 O O . ASN A 1 96 ? 17.047 -10.07 7.039 1 92.19 96 ASN A O 1
ATOM 689 N N . ASP A 1 97 ? 15.469 -11.477 6.203 1 94.12 97 ASP A N 1
ATOM 690 C CA . ASP A 1 97 ? 16.406 -12.453 5.668 1 94.12 97 ASP A CA 1
ATOM 691 C C . ASP A 1 97 ? 17 -11.984 4.34 1 94.12 97 ASP A C 1
ATOM 693 O O . ASP A 1 97 ? 16.266 -11.828 3.355 1 94.12 97 ASP A O 1
ATOM 697 N N . LYS A 1 98 ? 18.281 -11.797 4.254 1 94.56 98 LYS A N 1
ATOM 698 C CA . LYS A 1 98 ? 18.922 -11.18 3.094 1 94.56 98 LYS A CA 1
ATOM 699 C C . LYS A 1 98 ? 19.5 -12.242 2.162 1 94.56 98 LYS A C 1
ATOM 701 O O . LYS A 1 98 ? 20.188 -11.914 1.186 1 94.56 98 LYS A O 1
ATOM 706 N N . SER A 1 99 ? 19.188 -13.508 2.445 1 98.19 99 SER A N 1
ATOM 707 C CA . SER A 1 99 ? 19.609 -14.539 1.512 1 98.19 99 SER A CA 1
ATOM 708 C C . SER A 1 99 ? 18.938 -14.375 0.155 1 98.19 99 SER A C 1
ATOM 710 O O . SER A 1 99 ? 17.844 -13.805 0.065 1 98.19 99 SER A O 1
ATOM 712 N N . GLN A 1 100 ? 19.562 -14.906 -0.897 1 98.56 100 GLN A N 1
ATOM 713 C CA . GLN A 1 100 ? 18.984 -14.82 -2.234 1 98.56 100 GLN A CA 1
ATOM 714 C C . GLN A 1 100 ? 17.672 -15.586 -2.316 1 98.56 100 GLN A C 1
ATOM 716 O O . GLN A 1 100 ? 16.734 -15.148 -2.994 1 98.56 100 GLN A O 1
ATOM 721 N N . GLU A 1 101 ? 17.672 -16.688 -1.654 1 98.75 101 GLU A N 1
ATOM 722 C CA . GLU A 1 101 ? 16.453 -17.484 -1.706 1 98.75 101 GLU A CA 1
ATOM 723 C C . GLU A 1 101 ? 15.289 -16.75 -1.046 1 98.75 101 GLU A C 1
ATOM 725 O O . GLU A 1 101 ? 14.156 -16.812 -1.523 1 98.75 101 GLU A O 1
ATOM 730 N N . ALA A 1 102 ? 15.516 -16.078 0.08 1 98.81 102 ALA A N 1
ATOM 731 C CA . ALA A 1 102 ? 14.484 -15.281 0.734 1 98.81 102 ALA A CA 1
ATOM 732 C C . ALA A 1 102 ? 14.102 -14.062 -0.114 1 98.81 102 ALA A C 1
ATOM 734 O O . ALA A 1 102 ? 12.93 -13.695 -0.192 1 98.81 102 ALA A O 1
ATOM 735 N N . SER A 1 103 ? 15.117 -13.477 -0.74 1 98.75 103 SER A N 1
ATOM 736 C CA . SER A 1 103 ? 14.867 -12.352 -1.636 1 98.75 103 SER A CA 1
ATOM 737 C C . SER A 1 103 ? 14 -12.773 -2.82 1 98.75 103 SER A C 1
ATOM 739 O O . SER A 1 103 ? 13.086 -12.047 -3.215 1 98.75 103 SER A O 1
ATOM 741 N N . ASN A 1 104 ? 14.273 -13.945 -3.314 1 98.94 104 ASN A N 1
ATOM 742 C CA . ASN A 1 104 ? 13.445 -14.477 -4.391 1 98.94 104 ASN A CA 1
ATOM 743 C C . ASN A 1 104 ? 12 -14.688 -3.939 1 98.94 104 ASN A C 1
ATOM 745 O O . ASN A 1 104 ? 11.062 -14.359 -4.664 1 98.94 104 ASN A O 1
ATOM 749 N N . GLY A 1 105 ? 11.875 -15.227 -2.744 1 98.94 105 GLY A N 1
ATOM 750 C CA . GLY A 1 105 ? 10.539 -15.43 -2.207 1 98.94 105 GLY A CA 1
ATOM 751 C C . GLY A 1 105 ? 9.766 -14.141 -2.016 1 98.94 105 GLY A C 1
ATOM 752 O O . GLY A 1 105 ? 8.57 -14.086 -2.279 1 98.94 105 GLY A O 1
ATOM 753 N N . PHE A 1 106 ? 10.461 -13.188 -1.628 1 98.88 106 PHE A N 1
ATOM 754 C CA . PHE A 1 106 ? 9.852 -11.875 -1.42 1 98.88 106 PHE A CA 1
ATOM 755 C C . PHE A 1 106 ? 9.398 -11.273 -2.744 1 98.88 106 PHE A C 1
ATOM 757 O O . PHE A 1 106 ? 8.305 -10.719 -2.834 1 98.88 106 PHE A O 1
ATOM 764 N N . ILE A 1 107 ? 10.227 -11.383 -3.742 1 98.94 107 ILE A N 1
ATOM 765 C CA . ILE A 1 107 ? 9.883 -10.852 -5.059 1 98.94 107 ILE A CA 1
ATOM 766 C C . ILE A 1 107 ? 8.648 -11.57 -5.602 1 98.94 107 ILE A C 1
ATOM 768 O O . ILE A 1 107 ? 7.75 -10.93 -6.156 1 98.94 107 ILE A O 1
ATOM 772 N N . LYS A 1 108 ? 8.602 -12.867 -5.398 1 98.94 108 LYS A N 1
ATOM 773 C CA . LYS A 1 108 ? 7.426 -13.609 -5.859 1 98.94 108 LYS A CA 1
ATOM 774 C C . LYS A 1 108 ? 6.172 -13.164 -5.109 1 98.94 108 LYS A C 1
ATOM 776 O O . LYS A 1 108 ? 5.09 -13.086 -5.691 1 98.94 108 LYS A O 1
ATOM 781 N N . ASN A 1 109 ? 6.273 -12.922 -3.803 1 98.94 109 ASN A N 1
ATOM 782 C CA . ASN A 1 109 ? 5.16 -12.352 -3.053 1 98.94 109 ASN A CA 1
ATOM 783 C C . ASN A 1 109 ? 4.723 -11.008 -3.629 1 98.94 109 ASN A C 1
ATOM 785 O O . ASN A 1 109 ? 3.527 -10.734 -3.727 1 98.94 109 ASN A O 1
ATOM 789 N N . LYS A 1 110 ? 5.672 -10.18 -4.043 1 98.88 110 LYS A N 1
ATOM 790 C CA . LYS A 1 110 ? 5.359 -8.883 -4.637 1 98.88 110 LYS A CA 1
ATOM 791 C C . LYS A 1 110 ? 4.629 -9.047 -5.965 1 98.88 110 LYS A C 1
ATOM 793 O O . LYS A 1 110 ? 3.707 -8.281 -6.27 1 98.88 110 LYS A O 1
ATOM 798 N N . VAL A 1 111 ? 5.094 -10 -6.715 1 98.94 111 VAL A N 1
ATOM 799 C CA . VAL A 1 111 ? 4.402 -10.273 -7.973 1 98.94 111 VAL A CA 1
ATOM 800 C C . VAL A 1 111 ? 2.943 -10.625 -7.695 1 98.94 111 VAL A C 1
ATOM 802 O O . VAL A 1 111 ? 2.037 -10.102 -8.344 1 98.94 111 VAL A O 1
ATOM 805 N N . LEU A 1 112 ? 2.701 -11.492 -6.695 1 98.94 112 LEU A N 1
ATOM 806 C CA . LEU A 1 112 ? 1.332 -11.875 -6.363 1 98.94 112 LEU A CA 1
ATOM 807 C C . LEU A 1 112 ? 0.532 -10.664 -5.883 1 98.94 112 LEU A C 1
ATOM 809 O O . LEU A 1 112 ? -0.604 -10.461 -6.312 1 98.94 112 LEU A O 1
ATOM 813 N N . LYS A 1 113 ? 1.105 -9.875 -5.098 1 98.88 113 LYS A N 1
ATOM 814 C CA . LYS A 1 113 ? 0.456 -8.672 -4.586 1 98.88 113 LYS A CA 1
ATOM 815 C C . LYS A 1 113 ? 0.051 -7.738 -5.727 1 98.88 113 LYS A C 1
ATOM 817 O O . LYS A 1 113 ? -1.093 -7.285 -5.785 1 98.88 113 LYS A O 1
ATOM 822 N N . ASN A 1 114 ? 0.981 -7.48 -6.609 1 98.75 114 ASN A N 1
ATOM 823 C CA . ASN A 1 114 ? 0.719 -6.559 -7.711 1 98.75 114 ASN A CA 1
ATOM 824 C C . ASN A 1 114 ? -0.296 -7.137 -8.695 1 98.75 114 ASN A C 1
ATOM 826 O O . ASN A 1 114 ? -1.113 -6.402 -9.25 1 98.75 114 ASN A O 1
ATOM 830 N N . TYR A 1 115 ? -0.253 -8.438 -8.906 1 98.94 115 TYR A N 1
ATOM 831 C CA . TYR A 1 115 ? -1.229 -9.094 -9.766 1 98.94 115 TYR A CA 1
ATOM 832 C C . TYR A 1 115 ? -2.641 -8.93 -9.211 1 98.94 115 TYR A C 1
ATOM 834 O O . TYR A 1 115 ? -3.562 -8.57 -9.945 1 98.94 115 TYR A O 1
ATOM 842 N N . LEU A 1 116 ? -2.795 -9.164 -7.938 1 98.88 116 LEU A N 1
ATOM 843 C CA . LEU A 1 116 ? -4.105 -9.062 -7.301 1 98.88 116 LEU A CA 1
ATOM 844 C C . LEU A 1 116 ? -4.59 -7.613 -7.277 1 98.88 116 LEU A C 1
ATOM 846 O O . LEU A 1 116 ? -5.781 -7.352 -7.457 1 98.88 116 LEU A O 1
ATOM 850 N N . GLY A 1 117 ? -3.664 -6.723 -7.055 1 98.19 117 GLY A N 1
ATOM 851 C CA . GLY A 1 117 ? -4.016 -5.312 -7.133 1 98.19 117 GLY A CA 1
ATOM 852 C C . GLY A 1 117 ? -4.5 -4.898 -8.508 1 98.19 117 GLY A C 1
ATOM 853 O O . GLY A 1 117 ? -5.523 -4.223 -8.633 1 98.19 117 GLY A O 1
ATOM 854 N N . LEU A 1 118 ? -3.793 -5.285 -9.531 1 98.62 118 LEU A N 1
ATOM 855 C CA . LEU A 1 118 ? -4.184 -4.984 -10.906 1 98.62 118 LEU A CA 1
ATOM 856 C C . LEU A 1 118 ? -5.543 -5.594 -11.227 1 98.62 118 LEU A C 1
ATOM 858 O O . LEU A 1 118 ? -6.414 -4.918 -11.781 1 98.62 118 LEU A O 1
ATOM 862 N N . LEU A 1 119 ? -5.699 -6.844 -10.859 1 98.75 119 LEU A N 1
ATOM 863 C CA . LEU A 1 119 ? -6.945 -7.559 -11.109 1 98.75 119 LEU A CA 1
ATOM 864 C C . LEU A 1 119 ? -8.125 -6.852 -10.445 1 98.75 119 LEU A C 1
ATOM 866 O O . LEU A 1 119 ? -9.172 -6.664 -11.062 1 98.75 119 LEU A O 1
ATOM 870 N N . SER A 1 120 ? -7.922 -6.453 -9.211 1 98.44 120 SER A N 1
ATOM 871 C CA . SER A 1 120 ? -8.961 -5.734 -8.477 1 98.44 120 SER A CA 1
ATOM 872 C C . SER A 1 120 ? -9.367 -4.461 -9.211 1 98.44 120 SER A C 1
ATOM 874 O O . SER A 1 120 ? -10.562 -4.191 -9.375 1 98.44 120 SER A O 1
ATOM 876 N N . LEU A 1 121 ? -8.422 -3.699 -9.68 1 97.94 121 LEU A N 1
ATOM 877 C CA . LEU A 1 121 ? -8.695 -2.445 -10.375 1 97.94 121 LEU A CA 1
ATOM 878 C C . LEU A 1 121 ? -9.391 -2.697 -11.703 1 97.94 121 LEU A C 1
ATOM 880 O O . LEU A 1 121 ? -10.32 -1.976 -12.07 1 97.94 121 LEU A O 1
ATOM 884 N N . GLN A 1 122 ? -8.953 -3.697 -12.391 1 98.69 122 GLN A N 1
ATOM 885 C CA . GLN A 1 122 ? -9.539 -4.02 -13.688 1 98.69 122 GLN A CA 1
ATOM 886 C C . GLN A 1 122 ? -10.984 -4.484 -13.531 1 98.69 122 GLN A C 1
ATOM 888 O O . GLN A 1 122 ? -11.844 -4.141 -14.352 1 98.69 122 GLN A O 1
ATOM 893 N N . ILE A 1 123 ? -11.266 -5.223 -12.508 1 98.62 123 ILE A N 1
ATOM 894 C CA . ILE A 1 123 ? -12.633 -5.652 -12.25 1 98.62 123 ILE A CA 1
ATOM 895 C C . ILE A 1 123 ? -13.5 -4.441 -11.922 1 98.62 123 ILE A C 1
ATOM 897 O O . ILE A 1 123 ? -14.617 -4.309 -12.438 1 98.62 123 ILE A O 1
ATOM 901 N N . GLN A 1 124 ? -12.961 -3.605 -11.094 1 98 124 GLN A N 1
ATOM 902 C CA . GLN A 1 124 ? -13.711 -2.408 -10.727 1 98 124 GLN A CA 1
ATOM 903 C C . GLN A 1 124 ? -14.023 -1.557 -11.961 1 98 124 GLN A C 1
ATOM 905 O O . GLN A 1 124 ? -15.148 -1.079 -12.117 1 98 124 GLN A O 1
ATOM 910 N N . LYS A 1 125 ? -13.062 -1.381 -12.781 1 98.19 125 LYS A N 1
ATOM 911 C CA . LYS A 1 125 ? -13.281 -0.623 -14.008 1 98.19 125 LYS A CA 1
ATOM 912 C C . LYS A 1 125 ? -14.352 -1.278 -14.883 1 98.19 125 LYS A C 1
ATOM 914 O O . LYS A 1 125 ? -15.258 -0.606 -15.367 1 98.19 125 LYS A O 1
ATOM 919 N N . ALA A 1 126 ? -14.242 -2.574 -15.055 1 98.25 126 ALA A N 1
ATOM 920 C CA . ALA A 1 126 ? -15.188 -3.316 -15.891 1 98.25 126 ALA A CA 1
ATOM 921 C C . ALA A 1 126 ? -16.609 -3.211 -15.336 1 98.25 126 ALA A C 1
ATOM 923 O O . ALA A 1 126 ? -17.578 -3.201 -16.094 1 98.25 126 ALA A O 1
ATOM 924 N N . GLN A 1 127 ? -16.734 -3.08 -14.07 1 98 127 GLN A N 1
ATOM 925 C CA . GLN A 1 127 ? -18.031 -3.031 -13.406 1 98 127 GLN A CA 1
ATOM 926 C C . GLN A 1 127 ? -18.562 -1.604 -13.344 1 98 127 GLN A C 1
ATOM 928 O O . GLN A 1 127 ? -19.656 -1.366 -12.836 1 98 127 GLN A O 1
ATOM 933 N N . GLY A 1 128 ? -17.797 -0.646 -13.695 1 96.81 128 GLY A N 1
ATOM 934 C CA . GLY A 1 128 ? -18.234 0.736 -13.734 1 96.81 128 GLY A CA 1
ATOM 935 C C . GLY A 1 128 ? -18.109 1.441 -12.398 1 96.81 128 GLY A C 1
ATOM 936 O O . GLY A 1 128 ? -18.844 2.395 -12.117 1 96.81 128 GLY A O 1
ATOM 937 N N . ALA A 1 129 ? -17.234 0.961 -11.594 1 91.88 129 ALA A N 1
ATOM 938 C CA . ALA A 1 129 ? -17.016 1.624 -10.312 1 91.88 129 ALA A CA 1
ATOM 939 C C . ALA A 1 129 ? -16.438 3.021 -10.508 1 91.88 129 ALA A C 1
ATOM 941 O O . ALA A 1 129 ? -15.633 3.244 -11.422 1 91.88 129 ALA A O 1
ATOM 942 N N . ASN A 1 130 ? -16.922 3.928 -9.602 1 88.75 130 ASN A N 1
ATOM 943 C CA . ASN A 1 130 ? -16.391 5.285 -9.625 1 88.75 130 ASN A CA 1
ATOM 944 C C . ASN A 1 130 ? -15.117 5.402 -8.797 1 88.75 130 ASN A C 1
ATOM 946 O O . ASN A 1 130 ? -15.148 5.887 -7.664 1 88.75 130 ASN A O 1
ATOM 950 N N . VAL A 1 131 ? -14.031 4.934 -9.383 1 87.19 131 VAL A N 1
ATOM 951 C CA . VAL A 1 131 ? -12.719 5.031 -8.75 1 87.19 131 VAL A CA 1
ATOM 952 C C . VAL A 1 131 ? -11.914 6.148 -9.414 1 87.19 131 VAL A C 1
ATOM 954 O O . VAL A 1 131 ? -11.648 6.098 -10.617 1 87.19 131 VAL A O 1
ATOM 957 N N . ALA A 1 132 ? -11.57 7.113 -8.594 1 83.56 132 ALA A N 1
ATOM 958 C CA . ALA A 1 132 ? -10.797 8.234 -9.109 1 83.56 132 ALA A CA 1
ATOM 959 C C . ALA A 1 132 ? -9.5 7.754 -9.75 1 83.56 132 ALA A C 1
ATOM 961 O O . ALA A 1 132 ? -8.812 6.891 -9.203 1 83.56 132 ALA A O 1
ATOM 962 N N . ASN A 1 133 ? -9.25 8.234 -11.039 1 89.06 133 ASN A N 1
ATOM 963 C CA . ASN A 1 133 ? -7.996 7.984 -11.742 1 89.06 133 ASN A CA 1
ATOM 964 C C . ASN A 1 133 ? -7.777 6.496 -11.992 1 89.06 133 ASN A C 1
ATOM 966 O O . ASN A 1 133 ? -6.648 6.012 -11.922 1 89.06 133 ASN A O 1
ATOM 970 N N . ILE A 1 134 ? -8.773 5.805 -12.242 1 94.12 134 ILE A N 1
ATOM 971 C CA . ILE A 1 134 ? -8.688 4.348 -12.312 1 94.12 134 ILE A CA 1
ATOM 972 C C . ILE A 1 134 ? -7.711 3.939 -13.414 1 94.12 134 ILE A C 1
ATOM 974 O O . ILE A 1 134 ? -6.961 2.975 -13.258 1 94.12 134 ILE A O 1
ATOM 978 N N . ASP A 1 135 ? -7.66 4.641 -14.562 1 94.88 135 ASP A N 1
ATOM 979 C CA . ASP A 1 135 ? -6.746 4.281 -15.641 1 94.88 135 ASP A CA 1
ATOM 980 C C . ASP A 1 135 ? -5.293 4.488 -15.227 1 94.88 135 ASP A C 1
ATOM 982 O O . ASP A 1 135 ? -4.434 3.656 -15.523 1 94.88 135 ASP A O 1
ATOM 986 N N . THR A 1 136 ? -5.059 5.555 -14.555 1 92.38 136 THR A N 1
ATOM 987 C CA . THR A 1 136 ? -3.713 5.824 -14.062 1 92.38 136 THR A CA 1
ATOM 988 C C . THR A 1 136 ? -3.311 4.805 -13 1 92.38 136 THR A C 1
ATOM 990 O O . THR A 1 136 ? -2.16 4.363 -12.961 1 92.38 136 THR A O 1
ATOM 993 N N . ARG A 1 137 ? -4.234 4.449 -12.133 1 93.19 137 ARG A N 1
ATOM 994 C CA . ARG A 1 137 ? -3.967 3.43 -11.117 1 93.19 137 ARG A CA 1
ATOM 995 C C . ARG A 1 137 ? -3.648 2.086 -11.766 1 93.19 137 ARG A C 1
ATOM 997 O O . ARG A 1 137 ? -2.727 1.389 -11.336 1 93.19 137 ARG A O 1
ATOM 1004 N N . ILE A 1 138 ? -4.355 1.729 -12.781 1 96.75 138 ILE A N 1
ATOM 1005 C CA . ILE A 1 138 ? -4.125 0.492 -13.523 1 96.75 138 ILE A CA 1
ATOM 1006 C C . ILE A 1 138 ? -2.738 0.52 -14.156 1 96.75 138 ILE A C 1
ATOM 1008 O O . ILE A 1 138 ? -1.984 -0.452 -14.055 1 96.75 138 ILE A O 1
ATOM 1012 N N . ALA A 1 139 ? -2.395 1.61 -14.742 1 94.25 139 ALA A N 1
ATOM 1013 C CA . ALA A 1 139 ? -1.081 1.736 -15.375 1 94.25 139 ALA A CA 1
ATOM 1014 C C . ALA A 1 139 ? 0.034 1.632 -14.336 1 94.25 139 ALA A C 1
ATOM 1016 O O . ALA A 1 139 ? 1.051 0.976 -14.57 1 94.25 139 ALA A O 1
ATOM 1017 N N . GLY A 1 140 ? -0.191 2.283 -13.203 1 92.56 140 GLY A N 1
ATOM 1018 C CA . GLY A 1 140 ? 0.789 2.193 -12.133 1 92.56 140 GLY A CA 1
ATOM 1019 C C . GLY A 1 140 ? 0.967 0.784 -11.602 1 92.56 140 GLY A C 1
ATOM 1020 O O . GLY A 1 140 ? 2.096 0.325 -11.406 1 92.56 140 GLY A O 1
ATOM 1021 N N . GLU A 1 141 ? -0.145 0.154 -11.352 1 96.31 141 GLU A N 1
ATOM 1022 C CA . GLU A 1 141 ? -0.075 -1.218 -10.859 1 96.31 141 GLU A CA 1
ATOM 1023 C C . GLU A 1 141 ? 0.563 -2.145 -11.883 1 96.31 141 GLU A C 1
ATOM 1025 O O . GLU A 1 141 ? 1.321 -3.049 -11.531 1 96.31 141 GLU A O 1
ATOM 1030 N N . ARG A 1 142 ? 0.289 -1.941 -13.141 1 97.44 142 ARG A N 1
ATOM 1031 C CA . ARG A 1 142 ? 0.894 -2.713 -14.227 1 97.44 142 ARG A CA 1
ATOM 1032 C C . ARG A 1 142 ? 2.406 -2.523 -14.25 1 97.44 142 ARG A C 1
ATOM 1034 O O . ARG A 1 142 ? 3.156 -3.49 -14.406 1 97.44 142 ARG A O 1
ATOM 1041 N N . THR A 1 143 ? 2.807 -1.325 -14.062 1 95 143 THR A N 1
ATOM 1042 C CA . THR A 1 143 ? 4.234 -1.027 -14.055 1 95 143 THR A CA 1
ATOM 1043 C C . THR A 1 143 ? 4.938 -1.782 -12.93 1 95 143 THR A C 1
ATOM 1045 O O . THR A 1 143 ? 5.996 -2.379 -13.141 1 95 143 THR A O 1
ATOM 1048 N N . LYS A 1 144 ? 4.363 -1.811 -11.734 1 95.75 144 LYS A N 1
ATOM 1049 C CA . LYS A 1 144 ? 4.938 -2.535 -10.602 1 95.75 144 LYS A CA 1
ATOM 1050 C C . LYS A 1 144 ? 4.973 -4.035 -10.875 1 95.75 144 LYS A C 1
ATOM 1052 O O . LYS A 1 144 ? 5.969 -4.703 -10.586 1 95.75 144 LYS A O 1
ATOM 1057 N N . LEU A 1 145 ? 3.873 -4.52 -11.406 1 98.75 145 LEU A N 1
ATOM 1058 C CA . LEU A 1 145 ? 3.812 -5.934 -11.742 1 98.75 145 LEU A CA 1
ATOM 1059 C C . LEU A 1 145 ? 4.914 -6.309 -12.727 1 98.75 145 LEU A C 1
ATOM 1061 O O . LEU A 1 145 ? 5.621 -7.297 -12.531 1 98.75 145 LEU A O 1
ATOM 1065 N N . ASP A 1 146 ? 5.039 -5.516 -13.727 1 98.38 146 ASP A N 1
ATOM 1066 C CA . ASP A 1 146 ? 6.039 -5.785 -14.758 1 98.38 146 ASP A CA 1
ATOM 1067 C C . ASP A 1 146 ? 7.453 -5.746 -14.172 1 98.38 146 ASP A C 1
ATOM 1069 O O . ASP A 1 146 ? 8.273 -6.617 -14.469 1 98.38 146 ASP A O 1
ATOM 1073 N N . LYS A 1 147 ? 7.684 -4.781 -13.359 1 97.38 147 LYS A N 1
ATOM 1074 C CA . LYS A 1 147 ? 9.008 -4.648 -12.758 1 97.38 147 LYS A CA 1
ATOM 1075 C C . LYS A 1 147 ? 9.344 -5.867 -11.906 1 97.38 147 LYS A C 1
ATOM 1077 O O . LYS A 1 147 ? 10.422 -6.449 -12.047 1 97.38 147 LYS A O 1
ATOM 1082 N N . ASN A 1 148 ? 8.469 -6.254 -11.039 1 98.75 148 ASN A N 1
ATOM 1083 C CA . ASN A 1 148 ? 8.742 -7.371 -10.141 1 98.75 148 ASN A CA 1
ATOM 1084 C C . ASN A 1 148 ? 8.742 -8.703 -10.891 1 98.75 148 ASN A C 1
ATOM 1086 O O . ASN A 1 148 ? 9.5 -9.609 -10.547 1 98.75 148 ASN A O 1
ATOM 1090 N N . THR A 1 149 ? 7.902 -8.828 -11.922 1 98.94 149 THR A N 1
ATOM 1091 C CA . THR A 1 149 ? 7.922 -10.008 -12.781 1 98.94 149 THR A CA 1
ATOM 1092 C C . THR A 1 149 ? 9.273 -10.148 -13.469 1 98.94 149 THR A C 1
ATOM 1094 O O . THR A 1 149 ? 9.828 -11.25 -13.555 1 98.94 149 THR A O 1
ATOM 1097 N N . ASN A 1 150 ? 9.789 -9.016 -13.945 1 98.88 150 ASN A N 1
ATOM 1098 C CA . ASN A 1 150 ? 11.102 -9.031 -14.594 1 98.88 150 ASN A CA 1
ATOM 1099 C C . ASN A 1 150 ? 12.203 -9.414 -13.609 1 98.88 150 ASN A C 1
ATOM 1101 O O . ASN A 1 150 ? 13.102 -10.195 -13.945 1 98.88 150 ASN A O 1
ATOM 1105 N N . THR A 1 151 ? 12.148 -8.891 -12.414 1 98.88 151 THR A N 1
ATOM 1106 C CA . THR A 1 151 ? 13.125 -9.258 -11.398 1 98.88 151 THR A CA 1
ATOM 1107 C C . THR A 1 151 ? 13.055 -10.758 -11.094 1 98.88 151 THR A C 1
ATOM 1109 O O . THR A 1 151 ? 14.086 -11.414 -10.938 1 98.88 151 THR A O 1
ATOM 1112 N N . ASP A 1 152 ? 11.828 -11.273 -10.945 1 98.94 152 ASP A N 1
ATOM 1113 C CA . ASP A 1 152 ? 11.633 -12.711 -10.742 1 98.94 152 ASP A CA 1
ATOM 1114 C C . ASP A 1 152 ? 12.273 -13.516 -11.867 1 98.94 152 ASP A C 1
ATOM 1116 O O . ASP A 1 152 ? 12.977 -14.5 -11.617 1 98.94 152 ASP A O 1
ATOM 1120 N N . LYS A 1 153 ? 12.078 -13.117 -13.133 1 98.94 153 LYS A N 1
ATOM 1121 C CA . LYS A 1 153 ? 12.602 -13.812 -14.305 1 98.94 153 LYS A CA 1
ATOM 1122 C C . LYS A 1 153 ? 14.125 -13.75 -14.344 1 98.94 153 LYS A C 1
ATOM 1124 O O . LYS A 1 153 ? 14.773 -14.688 -14.812 1 98.94 153 LYS A O 1
ATOM 1129 N N . GLN A 1 154 ? 14.672 -12.68 -13.82 1 98.88 154 GLN A N 1
ATOM 1130 C CA . GLN A 1 154 ? 16.125 -12.547 -13.766 1 98.88 154 GLN A CA 1
ATOM 1131 C C . GLN A 1 154 ? 16.734 -13.602 -12.852 1 98.88 154 GLN A C 1
ATOM 1133 O O . GLN A 1 154 ? 17.922 -13.922 -12.969 1 98.88 154 GLN A O 1
ATOM 1138 N N . HIS A 1 155 ? 15.938 -14.125 -12.023 1 98.88 155 HIS A N 1
ATOM 1139 C CA . HIS A 1 155 ? 16.453 -15.102 -11.062 1 98.88 155 HIS A CA 1
ATOM 1140 C C . HIS A 1 155 ? 15.867 -16.484 -11.336 1 98.88 155 HIS A C 1
ATOM 1142 O O . HIS A 1 155 ? 15.82 -17.328 -10.43 1 98.88 155 HIS A O 1
ATOM 1148 N N . ALA A 1 156 ? 15.422 -16.703 -12.562 1 98.88 156 ALA A N 1
ATOM 1149 C CA . ALA A 1 156 ? 14.789 -17.969 -12.945 1 98.88 156 ALA A CA 1
ATOM 1150 C C . ALA A 1 156 ? 15.688 -19.156 -12.602 1 98.88 156 ALA A C 1
ATOM 1152 O O . ALA A 1 156 ? 16.906 -19.109 -12.844 1 98.88 156 ALA A O 1
ATOM 1153 N N . GLY A 1 157 ? 15.078 -20.031 -12.023 1 98.88 157 GLY A N 1
ATOM 1154 C CA . GLY A 1 157 ? 15.781 -21.266 -11.734 1 98.88 157 GLY A CA 1
ATOM 1155 C C . GLY A 1 157 ? 16.406 -21.281 -10.344 1 98.88 157 GLY A C 1
ATOM 1156 O O . GLY A 1 157 ? 16.797 -22.344 -9.852 1 98.88 157 GLY A O 1
ATOM 1157 N N . GLN A 1 158 ? 16.484 -20.188 -9.672 1 98.88 158 GLN A N 1
ATOM 1158 C CA . GLN A 1 158 ? 17.047 -20.125 -8.328 1 98.88 158 GLN A CA 1
ATOM 1159 C C . GLN A 1 158 ? 16.016 -20.516 -7.273 1 98.88 158 GLN A C 1
ATOM 1161 O O . GLN A 1 158 ? 14.812 -20.359 -7.484 1 98.88 158 GLN A O 1
ATOM 1166 N N . ALA A 1 159 ? 16.531 -21.031 -6.168 1 98.88 159 ALA A N 1
ATOM 1167 C CA . ALA A 1 159 ? 15.664 -21.375 -5.043 1 98.88 159 ALA A CA 1
ATOM 1168 C C . ALA A 1 159 ? 14.922 -20.156 -4.523 1 98.88 159 ALA A C 1
ATOM 1170 O O . ALA A 1 159 ? 15.469 -19.047 -4.492 1 98.88 159 ALA A O 1
ATOM 1171 N N . SER A 1 160 ? 13.711 -20.359 -4.145 1 98.88 160 SER A N 1
ATOM 1172 C CA . SER A 1 160 ? 12.836 -19.344 -3.562 1 98.88 160 SER A CA 1
ATOM 1173 C C . SER A 1 160 ? 12.156 -19.859 -2.299 1 98.88 160 SER A C 1
ATOM 1175 O O . SER A 1 160 ? 11.656 -20.984 -2.27 1 98.88 160 SER A O 1
ATOM 1177 N N . LYS A 1 161 ? 12.117 -19 -1.308 1 98.69 161 LYS A N 1
ATOM 1178 C CA . LYS A 1 161 ? 11.562 -19.406 -0.021 1 98.69 161 LYS A CA 1
ATOM 1179 C C . LYS A 1 161 ? 10.609 -18.344 0.532 1 98.69 161 LYS A C 1
ATOM 1181 O O . LYS A 1 161 ? 10.969 -17.172 0.608 1 98.69 161 LYS A O 1
ATOM 1186 N N . GLY A 1 162 ? 9.453 -18.812 0.874 1 98.19 162 GLY A N 1
ATOM 1187 C CA . GLY A 1 162 ? 8.469 -17.922 1.457 1 98.19 162 GLY A CA 1
ATOM 1188 C C . GLY A 1 162 ? 8.57 -17.828 2.967 1 98.19 162 GLY A C 1
ATOM 1189 O O . GLY A 1 162 ? 9.617 -18.125 3.543 1 98.19 162 GLY A O 1
ATOM 1190 N N . VAL A 1 163 ? 7.574 -17.219 3.512 1 97.94 163 VAL A N 1
ATOM 1191 C CA . VAL A 1 163 ? 7.426 -17.094 4.957 1 97.94 163 VAL A CA 1
ATOM 1192 C C . VAL A 1 163 ? 6.137 -17.766 5.41 1 97.94 163 VAL A C 1
ATOM 1194 O O . VAL A 1 163 ? 5.227 -17.984 4.609 1 97.94 163 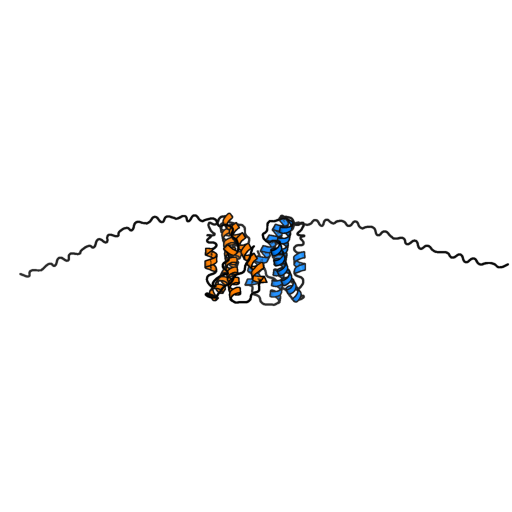VAL A O 1
ATOM 1197 N N . GLN A 1 164 ? 6.105 -18.125 6.672 1 95.75 164 GLN A N 1
ATOM 1198 C CA . GLN A 1 164 ? 4.848 -18.531 7.285 1 95.75 164 GLN A CA 1
ATOM 1199 C 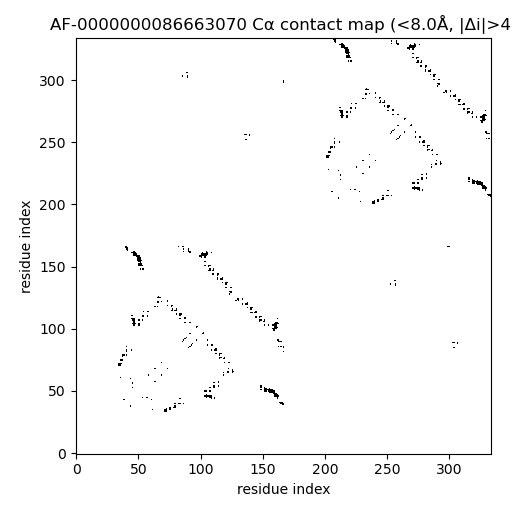C . GLN A 1 164 ? 4.059 -17.328 7.773 1 95.75 164 GLN A C 1
ATOM 1201 O O . GLN A 1 164 ? 4.617 -16.422 8.406 1 95.75 164 GLN A O 1
ATOM 1206 N N . PHE A 1 165 ? 2.787 -17.406 7.418 1 95.19 165 PHE A N 1
ATOM 1207 C CA . PHE A 1 165 ? 1.939 -16.297 7.82 1 95.19 165 PHE A CA 1
ATOM 1208 C C . PHE A 1 165 ? 0.498 -16.75 8.008 1 95.19 165 PHE A C 1
ATOM 1210 O O . PHE A 1 165 ? -0.097 -17.328 7.098 1 95.19 165 PHE A O 1
ATOM 1217 N N . ASN A 1 166 ? -0.043 -16.531 9.242 1 88.69 166 ASN A N 1
ATOM 1218 C CA . ASN A 1 166 ? -1.441 -16.812 9.539 1 88.69 166 ASN A CA 1
ATOM 1219 C C . ASN A 1 166 ? -2.273 -15.539 9.609 1 88.69 166 ASN A C 1
ATOM 1221 O O . ASN A 1 166 ? -2.326 -14.875 10.648 1 88.69 166 ASN A O 1
ATOM 1225 N N . GLY A 1 167 ? -2.66 -15.102 8.648 1 79.81 167 GLY A N 1
ATOM 1226 C CA . GLY A 1 167 ? -3.359 -13.836 8.477 1 79.81 167 GLY A CA 1
ATOM 1227 C C . GLY A 1 167 ? -4.715 -13.812 9.156 1 79.81 167 GLY A C 1
ATOM 1228 O O . GLY A 1 167 ? -5.27 -14.859 9.492 1 79.81 167 GLY A O 1
ATOM 1229 N N . MET B 1 1 ? 13.062 47.25 93.5 1 31.73 1 MET B N 1
ATOM 1230 C CA . MET B 1 1 ? 11.758 46.875 93 1 31.73 1 MET B CA 1
ATOM 1231 C C . MET B 1 1 ? 11.805 46.719 91.5 1 31.73 1 MET B C 1
ATOM 1233 O O . MET B 1 1 ? 12.203 47.656 90.75 1 31.73 1 MET B O 1
ATOM 1237 N N . HIS B 1 2 ? 12.25 45.5 90.938 1 38.47 2 HIS B N 1
ATOM 1238 C CA . HIS B 1 2 ? 12.648 45 89.625 1 38.47 2 HIS B CA 1
ATOM 1239 C C . HIS B 1 2 ? 11.469 45 88.688 1 38.47 2 HIS B C 1
ATOM 1241 O O . HIS B 1 2 ? 10.445 44.375 88.938 1 38.47 2 HIS B O 1
ATOM 1247 N N . PHE B 1 3 ? 11.172 46.188 88.062 1 37.91 3 PHE B N 1
ATOM 1248 C CA . PHE B 1 3 ? 10.141 46.469 87.125 1 37.91 3 PHE B CA 1
ATOM 1249 C C . PHE B 1 3 ? 10.266 45.531 85.875 1 37.91 3 PHE B C 1
ATOM 1251 O O . PHE B 1 3 ? 11.289 45.531 85.188 1 37.91 3 PHE B O 1
ATOM 1258 N N . THR B 1 4 ? 9.734 44.25 85.938 1 36.62 4 THR B N 1
ATOM 1259 C CA . THR B 1 4 ? 9.711 43.188 84.938 1 36.62 4 THR B CA 1
ATOM 1260 C C . THR B 1 4 ? 8.922 43.625 83.688 1 36.62 4 THR B C 1
ATOM 1262 O O . THR B 1 4 ? 7.734 43.938 83.812 1 36.62 4 THR B O 1
ATOM 1265 N N . ASN B 1 5 ? 9.492 44.406 82.75 1 35.34 5 ASN B N 1
ATOM 1266 C CA . ASN B 1 5 ? 8.945 44.875 81.5 1 35.34 5 ASN B CA 1
ATOM 1267 C C . ASN B 1 5 ? 8.414 43.719 80.625 1 35.34 5 ASN B C 1
ATOM 1269 O O . ASN B 1 5 ? 9.164 42.812 80.312 1 35.34 5 ASN B O 1
ATOM 1273 N N . THR B 1 6 ? 7.207 43.281 80.812 1 37.22 6 THR B N 1
ATOM 1274 C CA . THR B 1 6 ? 6.523 42.188 80.125 1 37.22 6 THR B CA 1
ATOM 1275 C C . THR B 1 6 ? 6.293 42.594 78.688 1 37.22 6 THR B C 1
ATOM 1277 O O . THR B 1 6 ? 5.613 43.562 78.375 1 37.22 6 THR B O 1
ATOM 1280 N N . ALA B 1 7 ? 7.266 42.406 77.75 1 38.28 7 ALA B N 1
ATOM 1281 C CA . ALA B 1 7 ? 7.156 42.719 76.375 1 38.28 7 ALA B CA 1
ATOM 1282 C C . ALA B 1 7 ? 6.086 41.844 75.688 1 38.28 7 ALA B C 1
ATOM 1284 O O . ALA B 1 7 ? 6.113 40.625 75.75 1 38.28 7 ALA B O 1
ATOM 1285 N N . VAL B 1 8 ? 4.844 42.344 75.562 1 35.62 8 VAL B N 1
ATOM 1286 C CA . VAL B 1 8 ? 3.67 41.75 75 1 35.62 8 VAL B CA 1
ATOM 1287 C C . VAL B 1 8 ? 3.934 41.5 73.5 1 35.62 8 VAL B C 1
ATOM 1289 O O . VAL B 1 8 ? 4.246 42.438 72.75 1 35.62 8 VAL B O 1
ATOM 1292 N N . LEU B 1 9 ? 4.461 40.312 73.125 1 36.38 9 LEU B N 1
ATOM 1293 C CA . LEU B 1 9 ? 4.688 39.812 71.75 1 36.38 9 LEU B CA 1
ATOM 1294 C C . LEU B 1 9 ? 3.377 39.781 71 1 36.38 9 LEU B C 1
ATOM 1296 O O . LEU B 1 9 ? 2.447 39.062 71.375 1 36.38 9 LEU B O 1
ATOM 1300 N N . LEU B 1 10 ? 2.914 40.906 70.438 1 34.81 10 LEU B N 1
ATOM 1301 C CA . LEU B 1 10 ? 1.722 40.969 69.562 1 34.81 10 LEU B CA 1
ATOM 1302 C C . LEU B 1 10 ? 1.874 40.094 68.375 1 34.81 10 LEU B C 1
ATOM 1304 O O . LEU B 1 10 ? 2.791 40.281 67.562 1 34.81 10 LEU B O 1
ATOM 1308 N N . LEU B 1 11 ? 1.555 38.781 68.438 1 36.97 11 LEU B N 1
ATOM 1309 C CA . LEU B 1 11 ? 1.48 37.812 67.312 1 36.97 11 LEU B CA 1
ATOM 1310 C C . LEU B 1 11 ? 0.426 38.219 66.312 1 36.97 11 LEU B C 1
ATOM 1312 O O . LEU B 1 11 ? -0.757 38.344 66.625 1 36.97 11 LEU B O 1
ATOM 1316 N N . SER B 1 12 ? 0.739 39.156 65.312 1 34.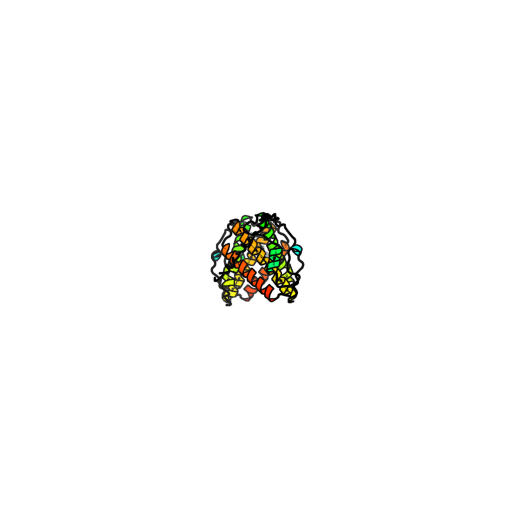69 12 SER B N 1
ATOM 1317 C CA . SER B 1 12 ? -0.175 39.562 64.25 1 34.69 12 SER B CA 1
ATOM 1318 C C . SER B 1 12 ? -0.542 38.375 63.375 1 34.69 12 SER B C 1
ATOM 1320 O O . SER B 1 12 ? 0.337 37.625 62.906 1 34.69 12 SER B O 1
ATOM 1322 N N . ALA B 1 13 ? -1.654 37.719 63.562 1 33.81 13 ALA B N 1
ATOM 1323 C CA . ALA B 1 13 ? -2.24 36.656 62.75 1 33.81 13 ALA B CA 1
ATOM 1324 C C . ALA B 1 13 ? -2.561 37.188 61.344 1 33.81 13 ALA B C 1
ATOM 1326 O O . ALA B 1 13 ? -3.352 38.125 61.188 1 33.81 13 ALA B O 1
ATOM 1327 N N . ALA B 1 14 ? -1.581 37.188 60.375 1 34.12 14 ALA B N 1
ATOM 1328 C CA . ALA B 1 14 ? -1.826 37.531 58.969 1 34.12 14 ALA B CA 1
ATOM 1329 C C . ALA B 1 14 ? -2.912 36.625 58.375 1 34.12 14 ALA B C 1
ATOM 1331 O O . ALA B 1 14 ? -2.824 35.406 58.469 1 34.12 14 ALA B O 1
ATOM 1332 N N . ILE B 1 15 ? -4.203 37 58.438 1 35.09 15 ILE B N 1
ATOM 1333 C CA . ILE B 1 15 ? -5.32 36.344 57.75 1 35.09 15 ILE B CA 1
ATOM 1334 C C . ILE B 1 15 ? -5.051 36.281 56.25 1 35.09 15 ILE B C 1
ATOM 1336 O O . ILE B 1 15 ? -4.875 37.312 55.594 1 35.09 15 ILE B O 1
ATOM 1340 N N . SER B 1 16 ? -4.375 35.219 55.75 1 34.72 16 SER B N 1
ATOM 1341 C CA . SER B 1 16 ? -4.227 34.938 54.312 1 34.72 16 SER B CA 1
ATOM 1342 C C . SER B 1 16 ? -5.582 34.875 53.625 1 34.72 16 SER B C 1
ATOM 1344 O O . SER B 1 16 ? -6.398 34 53.938 1 34.72 16 SER B O 1
ATOM 1346 N N . LEU B 1 17 ? -6.215 36.031 53.312 1 35.25 17 LEU B N 1
ATOM 1347 C CA . LEU B 1 17 ? -7.391 36 52.438 1 35.25 17 LEU B CA 1
ATOM 1348 C C . LEU B 1 17 ? -7.102 35.219 51.156 1 35.25 17 LEU B C 1
ATOM 1350 O O . LEU B 1 17 ? -6.289 35.656 50.344 1 35.25 17 LEU B O 1
ATOM 1354 N N . ALA B 1 18 ? -7.121 33.906 51.188 1 38.94 18 ALA B N 1
ATOM 1355 C CA . ALA B 1 18 ? -7.125 33.125 49.938 1 38.94 18 ALA B CA 1
ATOM 1356 C C . ALA B 1 18 ? -8.258 33.562 49.031 1 38.94 18 ALA B C 1
ATOM 1358 O O . ALA B 1 18 ? -9.43 33.406 49.375 1 38.94 18 ALA B O 1
ATOM 1359 N N . ALA B 1 19 ? -8.055 34.719 48.312 1 36.41 19 ALA B N 1
ATOM 1360 C CA . ALA B 1 19 ? -9.016 35 47.25 1 36.41 19 ALA B CA 1
ATOM 1361 C C . ALA B 1 19 ? -9.305 33.75 46.406 1 36.41 19 ALA B C 1
ATOM 1363 O O . ALA B 1 19 ? -8.375 33.094 45.906 1 36.41 19 ALA B O 1
ATOM 1364 N N . ALA B 1 20 ? -10.383 33 46.719 1 40.44 20 ALA B N 1
ATOM 1365 C CA . ALA B 1 20 ? -10.906 31.953 45.844 1 40.44 20 ALA B CA 1
ATOM 1366 C C . ALA B 1 20 ? -11.016 32.438 44.406 1 40.44 20 ALA B C 1
ATOM 1368 O O . ALA B 1 20 ? -11.758 33.406 44.125 1 40.44 20 ALA B O 1
ATOM 1369 N N . LEU B 1 21 ? -9.875 32.5 43.656 1 36.62 21 LEU B N 1
ATOM 1370 C CA . LEU B 1 21 ? -10.055 32.75 42.219 1 36.62 21 LEU B CA 1
ATOM 1371 C C . LEU B 1 21 ? -11.281 32 41.688 1 36.62 21 LEU B C 1
ATOM 1373 O O . LEU B 1 21 ? -11.562 30.891 42.125 1 36.62 21 LEU B O 1
ATOM 1377 N N . PRO B 1 22 ? -12.328 32.75 41.25 1 39.31 22 PRO B N 1
ATOM 1378 C CA . PRO B 1 22 ? -13.477 32.094 40.656 1 39.31 22 PRO B CA 1
ATOM 1379 C C . PRO B 1 22 ? -13.07 30.953 39.719 1 39.31 22 PRO B C 1
ATOM 1381 O O . PRO B 1 22 ? -11.977 30.984 39.125 1 39.31 22 PRO B O 1
ATOM 1384 N N . THR B 1 23 ? -13.422 29.734 40.062 1 39.62 23 THR B N 1
ATOM 1385 C CA . THR B 1 23 ? -13.359 28.578 39.156 1 39.62 23 THR B CA 1
ATOM 1386 C C . THR B 1 23 ? -13.945 28.938 37.812 1 39.62 23 THR B C 1
ATOM 1388 O O . THR B 1 23 ? -15.094 29.375 37.719 1 39.62 23 THR B O 1
ATOM 1391 N N . THR B 1 24 ? -13.234 29.656 36.938 1 34.53 24 THR B N 1
ATOM 1392 C CA . THR B 1 24 ? -13.734 29.766 35.562 1 34.53 24 THR B CA 1
ATOM 1393 C C . THR B 1 24 ? -14.367 28.453 35.094 1 34.53 24 THR B C 1
ATOM 1395 O O . THR B 1 24 ? -13.828 27.375 35.375 1 34.53 24 THR B O 1
ATOM 1398 N N . PRO B 1 25 ? -15.672 28.406 35.031 1 37.84 25 PRO B N 1
ATOM 1399 C CA . PRO B 1 25 ? -16.234 27.188 34.438 1 37.84 25 PRO B CA 1
ATOM 1400 C C . PRO B 1 25 ? -15.422 26.672 33.25 1 37.84 25 PRO B C 1
ATOM 1402 O O . PRO B 1 25 ? -14.906 27.469 32.469 1 37.84 25 PRO B O 1
ATOM 1405 N N . GLN B 1 26 ? -14.695 25.672 33.438 1 34.69 26 GLN B N 1
ATOM 1406 C CA . GLN B 1 26 ? -14.18 24.969 32.281 1 34.69 26 GLN B CA 1
ATOM 1407 C C . GLN B 1 26 ? -15.266 24.797 31.219 1 34.69 26 GLN B C 1
ATOM 1409 O O . GLN B 1 26 ? -16.266 24.141 31.453 1 34.69 26 GLN B O 1
ATOM 1414 N N . VAL B 1 27 ? -15.727 25.891 30.594 1 30.77 27 VAL B N 1
ATOM 1415 C CA . VAL B 1 27 ? -16.516 25.625 29.406 1 30.77 27 VAL B CA 1
ATOM 1416 C C . VAL B 1 27 ? -15.992 24.375 28.703 1 30.77 27 VAL B C 1
ATOM 1418 O O . VAL B 1 27 ? -14.812 24.297 28.344 1 30.77 27 VAL B O 1
ATOM 1421 N N . ASP B 1 28 ? -16.422 23.281 29.156 1 36.97 28 ASP B N 1
ATOM 1422 C CA . ASP B 1 28 ? -16.281 22.156 28.234 1 36.97 28 ASP B CA 1
ATOM 1423 C C . ASP B 1 28 ? -16.531 22.594 26.797 1 36.97 28 ASP B C 1
ATOM 1425 O O . ASP B 1 28 ? -17.672 22.766 26.375 1 36.97 28 ASP B O 1
ATOM 1429 N N . VAL B 1 29 ? -15.906 23.594 26.297 1 33.22 29 VAL B N 1
ATOM 1430 C CA . VAL B 1 29 ? -16 23.797 24.859 1 33.22 29 VAL B CA 1
ATOM 1431 C C . VAL B 1 29 ? -16.047 22.438 24.141 1 33.22 29 VAL B C 1
ATOM 1433 O O . VAL B 1 29 ? -15.047 21.719 24.125 1 33.22 29 VAL B O 1
ATOM 1436 N N . ALA B 1 30 ? -17.062 21.75 24.391 1 37 30 ALA B N 1
ATOM 1437 C CA . ALA B 1 30 ? -17.234 20.734 23.344 1 37 30 ALA B CA 1
ATOM 1438 C C . ALA B 1 30 ? -16.719 21.234 22 1 37 30 ALA B C 1
ATOM 1440 O O . ALA B 1 30 ? -17.375 22.047 21.344 1 37 30 ALA B O 1
ATOM 1441 N N . LEU B 1 31 ? -15.523 21.656 21.766 1 40.72 31 LEU B N 1
ATOM 1442 C CA . LEU B 1 31 ? -15.062 21.938 20.422 1 40.72 31 LEU B CA 1
ATOM 1443 C C . LEU B 1 31 ? -15.883 21.172 19.375 1 40.72 31 LEU B C 1
ATOM 1445 O O . LEU B 1 31 ? -16.047 19.953 19.5 1 40.72 31 LEU B O 1
ATOM 1449 N N . ASP B 1 32 ? -16.938 21.656 18.953 1 42.47 32 ASP B N 1
ATOM 1450 C CA . ASP B 1 32 ? -17.703 21.172 17.797 1 42.47 32 ASP B CA 1
ATOM 1451 C C . ASP B 1 32 ? -16.812 20.344 16.875 1 42.47 32 ASP B C 1
ATOM 1453 O O . ASP B 1 32 ? -15.875 20.859 16.266 1 42.47 32 ASP B O 1
ATOM 1457 N N . LYS B 1 33 ? -16.406 19.203 17.297 1 59.06 33 LYS B N 1
ATOM 1458 C CA . LYS B 1 33 ? -15.625 18.266 16.5 1 59.06 33 LYS B CA 1
ATOM 1459 C C . LYS B 1 33 ? -16.062 18.312 15.031 1 59.06 33 LYS B C 1
ATOM 1461 O O . LYS B 1 33 ? -17.125 17.797 14.68 1 59.06 33 LYS B O 1
ATOM 1466 N N . ARG B 1 34 ? -15.75 19.344 14.234 1 69.62 34 ARG B N 1
ATOM 1467 C CA . ARG B 1 34 ? -16.109 19.469 12.82 1 69.62 34 ARG B CA 1
ATOM 1468 C C . ARG B 1 34 ? -15.711 18.219 12.055 1 69.62 34 ARG B C 1
ATOM 1470 O O . ARG B 1 34 ? -14.586 17.719 12.188 1 69.62 34 ARG B O 1
ATOM 1477 N N . ALA B 1 35 ? -16.766 17.672 11.508 1 77.25 35 ALA B N 1
ATOM 1478 C CA . ALA B 1 35 ? -16.609 16.516 10.633 1 77.25 35 ALA B CA 1
ATOM 1479 C C . ALA B 1 35 ? -15.562 16.797 9.555 1 77.25 35 ALA B C 1
ATOM 1481 O O . ALA B 1 35 ? -15.453 17.922 9.055 1 77.25 35 ALA B O 1
ATOM 1482 N N . LEU B 1 36 ? -14.633 15.867 9.367 1 90.94 36 LEU B N 1
ATOM 1483 C CA . LEU B 1 36 ? -13.719 15.977 8.242 1 90.94 36 LEU B CA 1
ATOM 1484 C C . LEU B 1 36 ? -14.484 16.094 6.926 1 90.94 36 LEU B C 1
ATOM 1486 O O . LEU B 1 36 ? -15.594 15.578 6.805 1 90.94 36 LEU B O 1
ATOM 1490 N N . VAL B 1 37 ? -13.867 16.812 6.043 1 89.75 37 VAL B N 1
ATOM 1491 C CA . VAL B 1 37 ? -14.414 16.906 4.691 1 89.75 37 VAL B CA 1
ATOM 1492 C C . VAL B 1 37 ? -13.359 16.484 3.674 1 89.75 37 VAL B C 1
ATOM 1494 O O . VAL B 1 37 ? -12.156 16.516 3.961 1 89.75 37 VAL B O 1
ATOM 1497 N N . ASP B 1 38 ? -13.875 16.031 2.537 1 93.38 38 ASP B N 1
ATOM 1498 C CA . ASP B 1 38 ? -12.969 15.688 1.442 1 93.38 38 ASP B CA 1
ATOM 1499 C C . ASP B 1 38 ? -12.188 16.922 0.972 1 93.38 38 ASP B C 1
ATOM 1501 O O . ASP B 1 38 ? -12.75 18 0.843 1 93.38 38 ASP B O 1
ATOM 1505 N N . ARG B 1 39 ? -10.922 16.734 0.776 1 96.06 39 ARG B N 1
ATOM 1506 C CA . ARG B 1 39 ? -10.039 17.781 0.265 1 96.06 39 ARG B CA 1
ATOM 1507 C C . ARG B 1 39 ? -9.141 17.234 -0.845 1 96.06 39 ARG B C 1
ATOM 1509 O O . ARG B 1 39 ? -8.945 16.016 -0.957 1 96.06 39 ARG B O 1
ATOM 1516 N N . THR B 1 40 ? -8.688 18.188 -1.7 1 95.81 40 THR B N 1
ATOM 1517 C CA . THR B 1 40 ? -7.766 17.812 -2.77 1 95.81 40 THR B CA 1
ATOM 1518 C C . THR B 1 40 ? -6.379 17.516 -2.209 1 95.81 40 THR B C 1
ATOM 1520 O O . THR B 1 40 ? -6.094 17.812 -1.049 1 95.81 40 THR B O 1
ATOM 1523 N N . TYR B 1 41 ? -5.551 16.922 -3.033 1 97.31 41 TYR B N 1
ATOM 1524 C CA . TYR B 1 41 ? -4.18 16.656 -2.611 1 97.31 41 TYR B CA 1
ATOM 1525 C C . TYR B 1 41 ? -3.449 17.969 -2.311 1 97.31 41 TYR B C 1
ATOM 1527 O O . TYR B 1 41 ? -2.688 18.047 -1.345 1 97.31 41 TYR B O 1
ATOM 1535 N N . ALA B 1 42 ? -3.604 18.938 -3.168 1 97.06 42 ALA B N 1
ATOM 1536 C CA . ALA B 1 42 ? -2.943 20.234 -2.967 1 97.06 42 ALA B CA 1
ATOM 1537 C C . ALA B 1 42 ? -3.268 20.797 -1.59 1 97.06 42 ALA B C 1
ATOM 1539 O O . ALA B 1 42 ? -2.424 21.453 -0.967 1 97.06 42 ALA B O 1
ATOM 1540 N N . GLU B 1 43 ? -4.434 20.5 -1.086 1 97.75 43 GLU B N 1
ATOM 1541 C CA . GLU B 1 43 ? -4.879 21.047 0.191 1 97.75 43 GLU B CA 1
ATOM 1542 C C . GLU B 1 43 ? -4.328 20.234 1.362 1 97.75 43 GLU B C 1
ATOM 1544 O O . GLU B 1 43 ? -4.152 20.766 2.461 1 97.75 43 GLU B O 1
ATOM 1549 N N . ILE B 1 44 ? -4.035 18.969 1.096 1 98.38 44 ILE B N 1
ATOM 1550 C CA . ILE B 1 44 ? -3.721 18.172 2.268 1 98.38 44 ILE B CA 1
ATOM 1551 C C . ILE B 1 44 ? -2.227 17.859 2.295 1 98.38 44 ILE B C 1
ATOM 1553 O O . ILE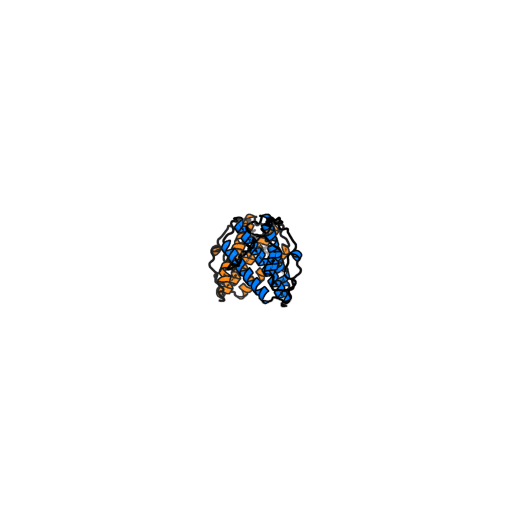 B 1 44 ? -1.694 17.422 3.318 1 98.38 44 ILE B O 1
ATOM 1557 N N . GLN B 1 45 ? -1.555 18.062 1.162 1 98.81 45 GLN B N 1
ATOM 1558 C CA . GLN B 1 45 ? -0.153 17.656 1.116 1 98.81 45 GLN B CA 1
ATOM 1559 C C . GLN B 1 45 ? 0.675 18.438 2.137 1 98.81 45 GLN B C 1
ATOM 1561 O O . GLN B 1 45 ? 0.34 19.562 2.48 1 98.81 45 GLN B O 1
ATOM 1566 N N . ILE B 1 46 ? 1.825 17.812 2.621 1 98.94 46 ILE B N 1
ATOM 1567 C CA . ILE B 1 46 ? 2.701 18.422 3.619 1 98.94 46 ILE B CA 1
ATOM 1568 C C . ILE B 1 46 ? 4.141 18.422 3.111 1 98.94 46 ILE B C 1
ATOM 1570 O O . ILE B 1 46 ? 5.082 18.578 3.893 1 98.94 46 ILE B O 1
ATOM 1574 N N . SER B 1 47 ? 4.328 18.172 1.83 1 98.88 47 SER B N 1
ATOM 1575 C CA . SER B 1 47 ? 5.645 17.875 1.274 1 98.88 47 SER B CA 1
ATOM 1576 C C . SER B 1 47 ? 6.449 19.141 1.023 1 98.88 47 SER B C 1
ATOM 1578 O O . SER B 1 47 ? 7.68 19.094 0.947 1 98.88 47 SER B O 1
ATOM 1580 N N . ASP B 1 48 ? 5.762 20.234 0.821 1 98.69 48 ASP B N 1
ATOM 1581 C CA . ASP B 1 48 ? 6.477 21.484 0.543 1 98.69 48 ASP B CA 1
ATOM 1582 C C . ASP B 1 48 ? 6.949 22.141 1.835 1 98.69 48 ASP B C 1
ATOM 1584 O O . ASP B 1 48 ? 6.367 21.922 2.9 1 98.69 48 ASP B O 1
ATOM 1588 N N . GLY B 1 49 ? 8.047 22.938 1.742 1 98.62 49 GLY B N 1
ATOM 1589 C CA . GLY B 1 49 ? 8.531 23.703 2.883 1 98.62 49 GLY B CA 1
ATOM 1590 C C . GLY B 1 49 ? 9.852 23.188 3.428 1 98.62 49 GLY B C 1
ATOM 1591 O O . GLY B 1 49 ? 10.852 23.156 2.709 1 98.62 49 GLY B O 1
ATOM 1592 N N . VAL B 1 50 ? 9.797 22.734 4.738 1 98.88 50 VAL B N 1
ATOM 1593 C CA . VAL B 1 50 ? 11 22.312 5.441 1 98.88 50 VAL B CA 1
ATOM 1594 C C . VAL B 1 50 ? 10.766 20.969 6.125 1 98.88 50 VAL B C 1
ATOM 1596 O O . VAL B 1 50 ? 9.703 20.734 6.699 1 98.88 50 VAL B O 1
ATOM 1599 N N . ALA B 1 51 ? 11.75 20.125 6 1 98.94 51 ALA B N 1
ATOM 1600 C CA . ALA B 1 51 ? 11.664 18.812 6.637 1 98.94 51 ALA B CA 1
ATOM 1601 C C . ALA B 1 51 ? 11.828 18.922 8.148 1 98.94 51 ALA B C 1
ATOM 1603 O O . ALA B 1 51 ? 12.344 19.922 8.656 1 98.94 51 ALA B O 1
ATOM 1604 N N . GLY B 1 52 ? 11.273 17.938 8.828 1 98.94 52 GLY B N 1
ATOM 1605 C CA . GLY B 1 52 ? 11.562 17.844 10.25 1 98.94 52 GLY B CA 1
ATOM 1606 C C . GLY B 1 52 ? 10.32 17.797 11.109 1 98.94 52 GLY B C 1
ATOM 1607 O O . GLY B 1 52 ? 10.383 17.359 12.266 1 98.94 52 GLY B O 1
ATOM 1608 N N . ASN B 1 53 ? 9.156 18.234 10.578 1 98.88 53 ASN B N 1
ATOM 1609 C CA . ASN B 1 53 ? 7.953 18.344 11.391 1 98.88 53 ASN B CA 1
ATOM 1610 C C . ASN B 1 53 ? 6.77 17.625 10.75 1 98.88 53 ASN B C 1
ATOM 1612 O O . ASN B 1 53 ? 5.617 17.953 11.016 1 98.88 53 ASN B O 1
ATOM 1616 N N . ALA B 1 54 ? 7.039 16.656 9.914 1 98.94 54 ALA B N 1
ATOM 1617 C CA . ALA B 1 54 ? 6.02 16.047 9.062 1 98.94 54 ALA B CA 1
ATOM 1618 C C . ALA B 1 54 ? 4.906 15.43 9.906 1 98.94 54 ALA B C 1
ATOM 1620 O O . ALA B 1 54 ? 3.727 15.547 9.562 1 98.94 54 ALA B O 1
ATOM 1621 N N . ALA B 1 55 ? 5.285 14.75 11.008 1 98.94 55 ALA B N 1
ATOM 1622 C CA . ALA B 1 55 ? 4.27 14.094 11.828 1 98.94 55 ALA B CA 1
ATOM 1623 C C . ALA B 1 55 ? 3.307 15.117 12.43 1 98.94 55 ALA B C 1
ATOM 1625 O O . ALA B 1 55 ? 2.094 14.898 12.453 1 98.94 55 ALA B O 1
ATOM 1626 N N . ALA B 1 56 ? 3.84 16.172 12.914 1 98.81 56 ALA B N 1
ATOM 1627 C CA . ALA B 1 56 ? 3.004 17.234 13.469 1 98.81 56 ALA B CA 1
ATOM 1628 C C . ALA B 1 56 ? 2.123 17.859 12.391 1 98.81 56 ALA B C 1
ATOM 1630 O O . ALA B 1 56 ? 0.953 18.156 12.633 1 98.81 56 ALA B O 1
ATOM 1631 N N . GLU B 1 57 ? 2.654 18.078 11.203 1 98.88 57 GLU B N 1
ATOM 1632 C CA . GLU B 1 57 ? 1.891 18.625 10.086 1 98.88 57 GLU B CA 1
ATOM 1633 C C . GLU B 1 57 ? 0.766 17.672 9.672 1 98.88 57 GLU B C 1
ATOM 1635 O O . GLU B 1 57 ? -0.344 18.125 9.367 1 98.88 57 GLU B O 1
ATOM 1640 N N . ALA B 1 58 ? 1.025 16.391 9.68 1 98.94 58 ALA B N 1
ATOM 1641 C CA . ALA B 1 58 ? -0.003 15.398 9.352 1 98.94 58 ALA B CA 1
ATOM 1642 C C . ALA B 1 58 ? -1.156 15.461 10.352 1 98.94 58 ALA B C 1
ATOM 1644 O O . ALA B 1 58 ? -2.324 15.469 9.961 1 98.94 58 ALA B O 1
ATOM 1645 N N . LYS B 1 59 ? -0.814 15.469 11.617 1 98.56 59 LYS B N 1
ATOM 1646 C CA . LYS B 1 59 ? -1.83 15.547 12.664 1 98.56 59 LYS B CA 1
ATOM 1647 C C . LYS B 1 59 ? -2.656 16.828 12.539 1 98.56 59 LYS B C 1
ATOM 1649 O O . LYS B 1 59 ? -3.873 16.797 12.742 1 98.56 59 LYS B O 1
ATOM 1654 N N . ALA B 1 60 ? -2.004 17.922 12.172 1 98.19 60 ALA B N 1
ATOM 1655 C CA . ALA B 1 60 ? -2.707 19.203 12.023 1 98.19 60 ALA B CA 1
ATOM 1656 C C . ALA B 1 60 ? -3.701 19.141 10.867 1 98.19 60 ALA B C 1
ATOM 1658 O O . ALA B 1 60 ? -4.773 19.75 10.93 1 98.19 60 ALA B O 1
ATOM 1659 N N . LYS B 1 61 ? -3.35 18.406 9.781 1 98.25 61 LYS B N 1
ATOM 1660 C CA . LYS B 1 61 ? -4.242 18.266 8.633 1 98.25 61 LYS B CA 1
ATOM 1661 C C . LYS B 1 61 ? -5.438 17.375 8.969 1 98.25 61 LYS B C 1
ATOM 1663 O O . LYS B 1 61 ? -6.527 17.547 8.422 1 98.25 61 LYS B O 1
ATOM 1668 N N . PHE B 1 62 ? -5.234 16.453 9.883 1 98.56 62 PHE B N 1
ATOM 1669 C CA . PHE B 1 62 ? -6.277 15.508 10.25 1 98.56 62 PHE B CA 1
ATOM 1670 C C . PHE B 1 62 ? -6.328 15.312 11.766 1 98.56 62 PHE B C 1
ATOM 1672 O O . PHE B 1 62 ? -5.988 14.242 12.266 1 98.56 62 PHE B O 1
ATOM 1679 N N . PRO B 1 63 ? -6.852 16.297 12.477 1 97.56 63 PRO B N 1
ATOM 1680 C CA . PRO B 1 63 ? -6.891 16.234 13.938 1 97.56 63 PRO B CA 1
ATOM 1681 C C . PRO B 1 63 ? -8.062 15.406 14.461 1 97.56 63 PRO B C 1
ATOM 1683 O O . PRO B 1 63 ? -8.914 15.922 15.188 1 97.56 63 PRO B O 1
ATOM 1686 N N . VAL B 1 64 ? -8.039 14.125 14.195 1 97.31 64 VAL B N 1
ATOM 1687 C CA . VAL B 1 64 ? -9.148 13.242 14.523 1 97.31 64 VAL B CA 1
ATOM 1688 C C . VAL B 1 64 ? -8.766 12.344 15.695 1 97.31 64 VAL B C 1
ATOM 1690 O O . VAL B 1 64 ? -7.664 11.781 15.727 1 97.31 64 VAL B O 1
ATOM 1693 N N . ASP B 1 65 ? -9.633 12.266 16.609 1 97.5 65 ASP B N 1
ATOM 1694 C CA . ASP B 1 65 ? -9.523 11.281 17.672 1 97.5 65 ASP B CA 1
ATOM 1695 C C . ASP B 1 65 ? -10.172 9.953 17.266 1 97.5 65 ASP B C 1
ATOM 1697 O O . ASP B 1 65 ? -11.391 9.875 17.125 1 97.5 65 ASP B O 1
ATOM 1701 N N . PRO B 1 66 ? -9.336 8.914 17.156 1 98 66 PRO B N 1
ATOM 1702 C CA . PRO B 1 66 ? -9.906 7.652 16.688 1 98 66 PRO B CA 1
ATOM 1703 C C . PRO B 1 66 ? -11.047 7.145 17.562 1 98 66 PRO B C 1
ATOM 1705 O O . PRO B 1 66 ? -11.953 6.469 17.078 1 98 66 PRO B O 1
ATOM 1708 N N . ALA B 1 67 ? -11.039 7.414 18.812 1 97.19 67 ALA B N 1
ATOM 1709 C CA . ALA B 1 67 ? -12.016 6.879 19.75 1 97.19 67 ALA B CA 1
ATOM 1710 C C . ALA B 1 67 ? -13.398 7.469 19.5 1 97.19 67 ALA B C 1
ATOM 1712 O O . ALA B 1 67 ? -14.414 6.867 19.875 1 97.19 67 ALA B O 1
ATOM 1713 N N . THR B 1 68 ? -13.508 8.633 18.859 1 97 68 THR B N 1
ATOM 1714 C CA . THR B 1 68 ? -14.789 9.312 18.719 1 97 68 THR B CA 1
ATOM 1715 C C . THR B 1 68 ? -15.102 9.594 17.25 1 97 68 THR B C 1
ATOM 1717 O O . THR B 1 68 ? -16.141 10.188 16.938 1 97 68 THR B O 1
ATOM 1720 N N . ALA B 1 69 ? -14.258 9.148 16.375 1 97.44 69 ALA B N 1
ATOM 1721 C CA . ALA B 1 69 ? -14.422 9.438 14.945 1 97.44 69 ALA B CA 1
ATOM 1722 C C . ALA B 1 69 ? -15.68 8.758 14.398 1 97.44 69 ALA B C 1
ATOM 1724 O O . ALA B 1 69 ? -15.969 7.609 14.742 1 97.44 69 ALA B O 1
ATOM 1725 N N . SER B 1 70 ? -16.422 9.422 13.531 1 96.88 70 SER B N 1
ATOM 1726 C CA . SER B 1 70 ? -17.625 8.883 12.883 1 96.88 70 SER B CA 1
ATOM 1727 C C . SER B 1 70 ? -17.25 8.008 11.695 1 96.88 70 SER B C 1
ATOM 1729 O O . SER B 1 70 ? -16.109 7.996 11.25 1 96.88 70 SER B O 1
ATOM 1731 N N . ALA B 1 71 ? -18.328 7.34 11.234 1 95.75 71 ALA B N 1
ATOM 1732 C CA . ALA B 1 71 ? -18.141 6.57 10.008 1 95.75 71 ALA B CA 1
ATOM 1733 C C . ALA B 1 71 ? -17.781 7.48 8.836 1 95.75 71 ALA B C 1
ATOM 1735 O O . ALA B 1 71 ? -17 7.094 7.965 1 95.75 71 ALA B O 1
ATOM 1736 N N . ALA B 1 72 ? -18.375 8.609 8.828 1 95.81 72 ALA B N 1
ATOM 1737 C CA . ALA B 1 72 ? -18.062 9.578 7.777 1 95.81 72 ALA B CA 1
ATOM 1738 C C . ALA B 1 72 ? -16.625 10.047 7.859 1 95.81 72 ALA B C 1
ATOM 1740 O O . ALA B 1 72 ? -15.953 10.195 6.832 1 95.81 72 ALA B O 1
ATOM 1741 N N . ASP B 1 73 ? -16.109 10.266 9.078 1 97.56 73 ASP B N 1
ATOM 1742 C CA . ASP B 1 73 ? -14.695 10.609 9.258 1 97.56 73 ASP B CA 1
ATOM 1743 C C . ASP B 1 73 ? -13.789 9.516 8.695 1 97.56 73 ASP B C 1
ATOM 1745 O O . ASP B 1 73 ? -12.797 9.812 8.031 1 97.56 73 ASP B O 1
ATOM 1749 N N . LEU B 1 74 ? -14.188 8.289 8.992 1 97.69 74 LEU B N 1
ATOM 1750 C CA . LEU B 1 74 ? -13.391 7.164 8.492 1 97.69 74 LEU B CA 1
ATOM 1751 C C . LEU B 1 74 ? -13.328 7.18 6.973 1 97.69 74 LEU B C 1
ATOM 1753 O O . LEU B 1 74 ? -12.266 6.953 6.391 1 97.69 74 LEU B O 1
ATOM 1757 N N . GLN B 1 75 ? -14.398 7.488 6.355 1 94.88 75 GLN B N 1
ATOM 1758 C CA . GLN B 1 75 ? -14.422 7.508 4.898 1 94.88 75 GLN B CA 1
ATOM 1759 C C . GLN B 1 75 ? -13.531 8.617 4.348 1 94.88 75 GLN B C 1
ATOM 1761 O O . GLN B 1 75 ? -12.812 8.414 3.365 1 94.88 75 GLN B O 1
ATOM 1766 N N . VAL B 1 76 ? -13.539 9.734 4.969 1 96.81 76 VAL B N 1
ATOM 1767 C CA . VAL B 1 76 ? -12.688 10.844 4.539 1 96.81 76 VAL B CA 1
ATOM 1768 C C . VAL B 1 76 ? -11.219 10.469 4.711 1 96.81 76 VAL B C 1
ATOM 1770 O O . VAL B 1 76 ? -10.398 10.734 3.834 1 96.81 76 VAL B O 1
ATOM 1773 N N . VAL B 1 77 ? -10.922 9.836 5.836 1 98.31 77 VAL B N 1
ATOM 1774 C CA . VAL B 1 77 ? -9.547 9.43 6.125 1 98.31 77 VAL B CA 1
ATOM 1775 C C . VAL B 1 77 ? -9.078 8.414 5.09 1 98.31 77 VAL B C 1
ATOM 1777 O O . VAL B 1 77 ? -7.969 8.516 4.566 1 98.31 77 VAL B O 1
ATOM 1780 N N . LYS B 1 78 ? -9.906 7.488 4.766 1 94.69 78 LYS B N 1
ATOM 1781 C CA . LYS B 1 78 ? -9.555 6.469 3.783 1 94.69 78 LYS B CA 1
ATOM 1782 C C . LYS B 1 78 ? -9.352 7.082 2.402 1 94.69 78 LYS B C 1
ATOM 1784 O O . LYS B 1 78 ? -8.406 6.723 1.693 1 94.69 78 LYS B O 1
ATOM 1789 N N . LYS B 1 79 ? -10.188 7.965 2.062 1 93.06 79 LYS B N 1
ATOM 1790 C CA . LYS B 1 79 ? -10.055 8.641 0.775 1 93.06 79 LYS B CA 1
ATOM 1791 C C . LYS B 1 79 ? -8.766 9.461 0.721 1 93.06 79 LYS B C 1
ATOM 1793 O O . LYS B 1 79 ? -8.07 9.469 -0.296 1 93.06 79 LYS B O 1
ATOM 1798 N N . ALA B 1 80 ? -8.477 10.133 1.743 1 97.25 80 ALA B N 1
ATOM 1799 C CA . ALA B 1 80 ? -7.246 10.914 1.815 1 97.25 80 ALA B CA 1
ATOM 1800 C C . ALA B 1 80 ? -6.02 10.008 1.714 1 97.25 80 ALA B C 1
ATOM 1802 O O . ALA B 1 80 ? -5.059 10.336 1.011 1 97.25 80 ALA B O 1
ATOM 1803 N N . ALA B 1 81 ? -6.055 8.883 2.438 1 97.12 81 ALA B N 1
ATOM 1804 C CA . ALA B 1 81 ? -4.945 7.934 2.369 1 97.12 81 ALA B CA 1
ATOM 1805 C C . ALA B 1 81 ? -4.723 7.457 0.938 1 97.12 81 ALA B C 1
ATOM 1807 O O . ALA B 1 81 ? -3.582 7.363 0.479 1 97.12 81 ALA B O 1
ATOM 1808 N N . GLN B 1 82 ? -5.801 7.199 0.286 1 91.62 82 GLN B N 1
ATOM 1809 C CA . GLN B 1 82 ? -5.715 6.766 -1.104 1 91.62 82 GLN B CA 1
ATOM 1810 C C . GLN B 1 82 ? -5.125 7.863 -1.985 1 91.62 82 GLN B C 1
ATOM 1812 O O . GLN B 1 82 ? -4.262 7.598 -2.824 1 91.62 82 GLN B O 1
ATOM 1817 N N . LEU B 1 83 ? -5.559 9.023 -1.799 1 94.44 83 LEU B N 1
ATOM 1818 C CA . LEU B 1 83 ? -5.086 10.172 -2.568 1 94.44 83 LEU B CA 1
ATOM 1819 C C . LEU B 1 83 ? -3.59 10.383 -2.371 1 94.44 83 LEU B C 1
ATOM 1821 O O . LEU B 1 83 ? -2.855 10.594 -3.34 1 94.44 83 LEU B O 1
ATOM 1825 N N . VAL B 1 84 ? -3.15 10.281 -1.214 1 97.88 84 VAL B N 1
ATOM 1826 C CA . VAL B 1 84 ? -1.738 10.445 -0.882 1 97.88 84 VAL B CA 1
ATOM 1827 C C . VAL B 1 84 ? -0.934 9.289 -1.482 1 97.88 84 VAL B C 1
ATOM 1829 O O . VAL B 1 84 ? 0.164 9.5 -2.004 1 97.88 84 VAL B O 1
ATOM 1832 N N . GLY B 1 85 ? -1.5 8.117 -1.373 1 95.5 85 GLY B N 1
ATOM 1833 C CA . GLY B 1 85 ? -0.87 6.977 -2.023 1 95.5 85 GLY B CA 1
ATOM 1834 C C . GLY B 1 85 ? -0.76 7.137 -3.527 1 95.5 85 GLY B C 1
ATOM 1835 O O . GLY B 1 85 ? 0.263 6.789 -4.121 1 95.5 85 GLY B O 1
ATOM 1836 N N . ASP B 1 86 ? -1.769 7.695 -4.109 1 93.38 86 ASP B N 1
ATOM 1837 C CA . ASP B 1 86 ? -1.739 7.949 -5.543 1 93.38 86 ASP B CA 1
ATOM 1838 C C . ASP B 1 86 ? -0.667 8.977 -5.898 1 93.38 86 ASP B C 1
ATOM 1840 O O . ASP B 1 86 ? 0.057 8.812 -6.883 1 93.38 86 ASP B O 1
ATOM 1844 N N . ALA B 1 87 ? -0.601 9.977 -5.121 1 96.62 87 ALA B N 1
ATOM 1845 C CA . ALA B 1 87 ? 0.429 10.984 -5.371 1 96.62 87 ALA B CA 1
ATOM 1846 C C . ALA B 1 87 ? 1.822 10.359 -5.336 1 96.62 87 ALA B C 1
ATOM 1848 O O . ALA B 1 87 ? 2.691 10.727 -6.133 1 96.62 87 ALA B O 1
ATOM 1849 N N . GLU B 1 88 ? 2.006 9.438 -4.402 1 96.38 88 GLU B N 1
ATOM 1850 C CA . GLU B 1 88 ? 3.279 8.719 -4.332 1 96.38 88 GLU B CA 1
ATOM 1851 C C . GLU B 1 88 ? 3.559 7.961 -5.621 1 96.38 88 GLU B C 1
ATOM 1853 O O . GLU B 1 88 ? 4.613 8.133 -6.238 1 96.38 88 GLU B O 1
ATOM 1858 N N . ASN B 1 89 ? 2.619 7.23 -6.023 1 90.56 89 ASN B N 1
ATOM 1859 C CA . ASN B 1 89 ? 2.836 6.25 -7.082 1 90.56 89 ASN B CA 1
ATOM 1860 C C . ASN B 1 89 ? 2.783 6.898 -8.461 1 90.56 89 ASN B C 1
ATOM 1862 O O . ASN B 1 89 ? 3.443 6.438 -9.398 1 90.56 89 ASN B O 1
ATOM 1866 N N . LEU B 1 90 ? 2.066 7.988 -8.578 1 92.12 90 LEU B N 1
ATOM 1867 C CA . LEU B 1 90 ? 1.784 8.523 -9.906 1 92.12 90 LEU B CA 1
ATOM 1868 C C . LEU B 1 90 ? 2.525 9.836 -10.125 1 92.12 90 LEU B C 1
ATOM 1870 O O . LEU B 1 90 ? 2.59 10.336 -11.25 1 92.12 90 LEU B O 1
ATOM 1874 N N . ALA B 1 91 ? 3.125 10.305 -9.07 1 94.94 91 ALA B N 1
ATOM 1875 C CA . ALA B 1 91 ? 3.811 11.586 -9.242 1 94.94 91 ALA B CA 1
ATOM 1876 C C . ALA B 1 91 ? 5.223 11.531 -8.664 1 94.94 91 ALA B C 1
ATOM 1878 O O . ALA B 1 91 ? 6.203 11.719 -9.391 1 94.94 91 ALA B O 1
ATOM 1879 N N . PHE B 1 92 ? 5.363 11.164 -7.43 1 96.88 92 PHE B N 1
ATOM 1880 C CA . PHE B 1 92 ? 6.672 11.172 -6.793 1 96.88 92 PHE B CA 1
ATOM 1881 C C . PHE B 1 92 ? 7.598 10.148 -7.445 1 96.88 92 PHE B C 1
ATOM 1883 O O . PHE B 1 92 ? 8.727 10.477 -7.809 1 96.88 92 PHE B O 1
ATOM 1890 N N . VAL B 1 93 ? 7.117 8.93 -7.602 1 90.94 93 VAL B N 1
ATOM 1891 C CA . VAL B 1 93 ? 7.953 7.832 -8.07 1 90.94 93 VAL B CA 1
ATOM 1892 C C . VAL B 1 93 ? 8.352 8.07 -9.523 1 90.94 93 VAL B C 1
ATOM 1894 O O . VAL B 1 93 ? 9.531 8.031 -9.867 1 90.94 93 VAL B O 1
ATOM 1897 N N . PRO B 1 94 ? 7.434 8.422 -10.344 1 90.81 94 PRO B N 1
ATOM 1898 C CA . PRO B 1 94 ? 7.836 8.648 -11.734 1 90.81 94 PRO B CA 1
ATOM 1899 C C . PRO B 1 94 ? 8.727 9.883 -11.891 1 90.81 94 PRO B C 1
ATOM 1901 O O . PRO B 1 94 ? 9.539 9.945 -12.82 1 90.81 94 PRO B O 1
ATOM 1904 N N . ALA B 1 95 ? 8.531 10.883 -11 1 93.19 95 ALA B N 1
ATOM 1905 C CA . ALA B 1 95 ? 9.391 12.055 -11.086 1 93.19 95 ALA B CA 1
ATOM 1906 C C . ALA B 1 95 ? 10.852 11.68 -10.891 1 93.19 95 ALA B C 1
ATOM 1908 O O . ALA B 1 95 ? 11.75 12.328 -11.438 1 93.19 95 ALA B O 1
ATOM 1909 N N . ASN B 1 96 ? 11.125 10.672 -10.062 1 92.06 96 ASN B N 1
ATOM 1910 C CA . ASN B 1 96 ? 12.453 10.117 -9.828 1 92.06 96 ASN B CA 1
ATOM 1911 C C . ASN B 1 96 ? 13.492 11.219 -9.648 1 92.06 96 ASN B C 1
ATOM 1913 O O . ASN B 1 96 ? 14.602 11.117 -10.18 1 92.06 96 ASN B O 1
ATOM 1917 N N . ASP B 1 97 ? 13.078 12.391 -9.07 1 94 97 ASP B N 1
ATOM 1918 C CA . ASP B 1 97 ? 14 13.453 -8.695 1 94 97 ASP B CA 1
ATOM 1919 C C . ASP B 1 97 ? 14.852 13.039 -7.492 1 94 97 ASP B C 1
ATOM 1921 O O . ASP B 1 97 ? 14.32 12.828 -6.398 1 94 97 ASP B O 1
ATOM 1925 N N . LYS B 1 98 ? 16.156 12.961 -7.629 1 94.5 98 LYS B N 1
ATOM 1926 C CA . LYS B 1 98 ? 17.031 12.406 -6.605 1 94.5 98 LYS B CA 1
ATOM 1927 C C . LYS B 1 98 ? 17.672 13.516 -5.773 1 94.5 98 LYS B C 1
ATOM 1929 O O . LYS B 1 98 ? 18.531 13.258 -4.938 1 94.5 98 LYS B O 1
ATOM 1934 N N . SER B 1 99 ? 17.203 14.742 -5.992 1 98.19 99 SER B N 1
ATOM 1935 C CA . SER B 1 99 ? 17.688 15.82 -5.133 1 98.19 99 SER B CA 1
ATOM 1936 C C . SER B 1 99 ? 17.281 15.602 -3.684 1 98.19 99 SER B C 1
ATOM 1938 O O . SER B 1 99 ? 16.281 14.938 -3.41 1 98.19 99 SER B O 1
ATOM 1940 N N . GLN B 1 100 ? 18.031 16.188 -2.748 1 98.56 100 GLN B N 1
ATOM 1941 C CA . GLN B 1 100 ? 17.703 16.062 -1.333 1 98.56 100 GLN B CA 1
ATOM 1942 C C . GLN B 1 100 ? 16.359 16.703 -1.019 1 98.56 100 GLN B C 1
ATOM 1944 O O . GLN B 1 100 ? 15.586 16.203 -0.194 1 98.56 100 GLN B O 1
ATOM 1949 N N . GLU B 1 101 ? 16.156 17.812 -1.659 1 98.75 101 GLU B N 1
ATOM 1950 C CA . GLU B 1 101 ? 14.883 18.5 -1.393 1 98.75 101 GLU B CA 1
ATOM 1951 C C . GLU B 1 101 ? 13.695 17.656 -1.849 1 98.75 101 GLU B C 1
ATOM 1953 O O . GLU B 1 101 ? 12.664 17.625 -1.181 1 98.75 101 GLU B O 1
ATOM 1958 N N . ALA B 1 102 ? 13.789 17 -3.012 1 98.75 102 ALA B N 1
ATOM 1959 C CA . ALA B 1 102 ? 12.727 16.109 -3.486 1 98.75 102 ALA B CA 1
ATOM 1960 C C . ALA B 1 102 ? 12.609 14.883 -2.6 1 98.75 102 ALA B C 1
ATOM 1962 O O . ALA B 1 102 ? 11.508 14.406 -2.324 1 98.75 102 ALA B O 1
ATOM 1963 N N . SER B 1 103 ? 13.766 14.391 -2.162 1 98.69 103 SER B N 1
ATOM 1964 C CA . SER B 1 103 ? 13.766 13.25 -1.246 1 98.69 103 SER B CA 1
ATOM 1965 C C . SER B 1 103 ? 13.086 13.602 0.072 1 98.69 103 SER B C 1
ATOM 1967 O O . SER B 1 103 ? 12.312 12.812 0.609 1 98.69 103 SER B O 1
ATOM 1969 N N . ASN B 1 104 ? 13.328 14.797 0.524 1 98.94 104 ASN B N 1
ATOM 1970 C CA . ASN B 1 104 ? 12.656 15.258 1.732 1 98.94 104 ASN B CA 1
ATOM 1971 C C . ASN B 1 104 ? 11.148 15.344 1.532 1 98.94 104 ASN B C 1
ATOM 1973 O O . ASN B 1 104 ? 10.375 14.938 2.404 1 98.94 104 ASN B O 1
ATOM 1977 N N . GLY B 1 105 ? 10.766 15.859 0.382 1 98.94 105 GLY B N 1
ATOM 1978 C CA . GLY B 1 105 ? 9.352 15.945 0.083 1 98.94 105 GLY B CA 1
ATOM 1979 C C . GLY B 1 105 ? 8.672 14.586 0.014 1 98.94 105 GLY B C 1
ATOM 1980 O O . GLY B 1 105 ? 7.539 14.43 0.483 1 98.94 105 GLY B O 1
ATOM 1981 N N . PHE B 1 106 ? 9.375 13.695 -0.498 1 98.88 106 PHE B N 1
ATOM 1982 C CA . PHE B 1 106 ? 8.859 12.336 -0.608 1 98.88 106 PHE B CA 1
ATOM 1983 C C . PHE B 1 106 ? 8.688 11.711 0.77 1 98.88 106 PHE B C 1
ATOM 1985 O O . PHE B 1 106 ? 7.676 11.062 1.042 1 98.88 106 PHE B O 1
ATOM 1992 N N . ILE B 1 107 ? 9.656 11.883 1.613 1 98.88 107 ILE B N 1
ATOM 1993 C CA . ILE B 1 107 ? 9.594 11.336 2.965 1 98.88 107 ILE B CA 1
ATOM 1994 C C . ILE B 1 107 ? 8.414 11.945 3.715 1 98.88 107 ILE B C 1
ATOM 1996 O O . ILE B 1 107 ? 7.684 11.242 4.414 1 98.88 107 ILE B O 1
ATOM 2000 N N . LYS B 1 108 ? 8.211 13.25 3.539 1 98.94 108 LYS B N 1
ATOM 2001 C CA . LYS B 1 108 ? 7.078 13.883 4.199 1 98.94 108 LYS B CA 1
ATOM 2002 C C . LYS B 1 108 ? 5.758 13.336 3.672 1 98.94 108 LYS B C 1
ATOM 2004 O O . LYS B 1 108 ? 4.801 13.156 4.43 1 98.94 108 LYS B O 1
ATOM 2009 N N . ASN B 1 109 ? 5.66 13.086 2.365 1 98.94 109 ASN B N 1
ATOM 2010 C CA . ASN B 1 109 ? 4.484 12.414 1.813 1 98.94 109 ASN B CA 1
ATOM 2011 C C . ASN B 1 109 ? 4.273 11.047 2.447 1 98.94 109 ASN B C 1
ATOM 2013 O O . ASN B 1 109 ? 3.141 10.664 2.744 1 98.94 109 ASN B O 1
ATOM 2017 N N . LYS B 1 110 ? 5.348 10.297 2.682 1 98.88 110 LYS B N 1
ATOM 2018 C CA . LYS B 1 110 ? 5.258 8.984 3.309 1 98.88 110 LYS B CA 1
ATOM 2019 C C . LYS B 1 110 ? 4.754 9.094 4.746 1 98.88 110 LYS B C 1
ATOM 2021 O O . LYS B 1 110 ? 3.967 8.258 5.195 1 98.88 110 LYS B O 1
ATOM 2026 N N . VAL B 1 111 ? 5.254 10.094 5.422 1 98.94 111 VAL B N 1
ATOM 2027 C CA . VAL B 1 111 ? 4.766 10.312 6.777 1 98.94 111 VAL B CA 1
ATOM 2028 C C . VAL B 1 111 ? 3.254 10.539 6.754 1 98.94 111 VAL B C 1
ATOM 2030 O O . VAL B 1 111 ? 2.521 9.938 7.547 1 98.94 111 VAL B O 1
ATOM 2033 N N . LEU B 1 112 ? 2.764 11.375 5.82 1 98.94 112 LEU B N 1
ATOM 2034 C CA . LEU B 1 112 ? 1.331 11.633 5.734 1 98.94 112 LEU B CA 1
ATOM 2035 C C . LEU B 1 112 ? 0.568 10.359 5.387 1 98.94 112 LEU B C 1
ATOM 2037 O O . LEU B 1 112 ? -0.456 10.055 6 1 98.94 112 LEU B O 1
ATOM 2041 N N . LYS B 1 113 ? 1.078 9.609 4.512 1 98.88 113 LYS B N 1
ATOM 2042 C CA . LYS B 1 113 ? 0.458 8.352 4.109 1 98.88 113 LYS B CA 1
ATOM 2043 C C . LYS B 1 113 ? 0.336 7.395 5.293 1 98.88 113 LYS B C 1
ATOM 2045 O O . LYS B 1 113 ? -0.737 6.844 5.547 1 98.88 113 LYS B O 1
ATOM 2050 N N . ASN B 1 114 ? 1.429 7.23 5.996 1 98.75 114 ASN B N 1
ATOM 2051 C CA . ASN B 1 114 ? 1.439 6.297 7.117 1 98.75 114 ASN B CA 1
ATOM 2052 C C . ASN B 1 114 ? 0.564 6.789 8.266 1 98.75 114 ASN B C 1
ATOM 2054 O O . ASN B 1 114 ? -0.078 5.988 8.953 1 98.75 114 ASN B O 1
ATOM 2058 N N . TYR B 1 115 ? 0.52 8.094 8.477 1 98.94 115 TYR B N 1
ATOM 2059 C CA . TYR B 1 115 ? -0.349 8.664 9.5 1 98.94 115 TYR B CA 1
ATOM 2060 C C . TYR B 1 115 ? -1.814 8.375 9.195 1 98.94 115 TYR B C 1
ATOM 2062 O O . TYR B 1 115 ? -2.564 7.938 10.07 1 98.94 115 TYR B O 1
ATOM 2070 N N . LEU B 1 116 ? -2.205 8.57 7.969 1 98.88 116 LEU B N 1
ATOM 2071 C CA . LEU B 1 116 ? -3.59 8.352 7.566 1 98.88 116 LEU B CA 1
ATOM 2072 C C . LEU B 1 116 ? -3.943 6.867 7.617 1 98.88 116 LEU B C 1
ATOM 2074 O O . LEU B 1 116 ? -5.059 6.5 7.996 1 98.88 116 LEU B O 1
ATOM 2078 N N . GLY B 1 117 ? -2.996 6.062 7.227 1 98.19 117 GLY B N 1
ATOM 2079 C CA . GLY B 1 117 ? -3.205 4.629 7.355 1 98.19 117 GLY B CA 1
ATOM 2080 C C . GLY B 1 117 ? -3.408 4.184 8.789 1 98.19 117 GLY B C 1
ATOM 2081 O O . GLY B 1 117 ? -4.336 3.428 9.086 1 98.19 117 GLY B O 1
ATOM 2082 N N . LEU B 1 118 ? -2.566 4.645 9.68 1 98.62 118 LEU B N 1
ATOM 2083 C CA . LEU B 1 118 ? -2.688 4.32 11.094 1 98.62 118 LEU B CA 1
ATOM 2084 C C . LEU B 1 118 ? -4.016 4.812 11.656 1 98.62 118 LEU B C 1
ATOM 2086 O O . LEU B 1 118 ? -4.723 4.066 12.336 1 98.62 118 LEU B O 1
ATOM 2090 N N . LEU B 1 119 ? -4.348 6.039 11.328 1 98.75 119 LEU B N 1
ATOM 2091 C CA . LEU B 1 119 ? -5.59 6.645 11.797 1 98.75 119 LEU B CA 1
ATOM 2092 C C . LEU B 1 119 ? -6.797 5.84 11.336 1 98.75 119 LEU B C 1
ATOM 2094 O O . LEU B 1 119 ? -7.703 5.562 12.125 1 98.75 119 LEU B O 1
ATOM 2098 N N . SER B 1 120 ? -6.785 5.445 10.086 1 98.44 120 SER B N 1
ATOM 2099 C CA . SER B 1 120 ? -7.863 4.637 9.531 1 98.44 120 SER B CA 1
ATOM 2100 C C . SER B 1 120 ? -8.031 3.334 10.312 1 98.44 120 SER B C 1
ATOM 2102 O O . SER B 1 120 ? -9.148 2.963 10.68 1 98.44 120 SER B O 1
ATOM 2104 N N . LEU B 1 121 ? -6.945 2.66 10.609 1 98 121 LEU B N 1
ATOM 2105 C CA . LEU B 1 121 ? -6.98 1.392 11.328 1 98 121 LEU B CA 1
ATOM 2106 C C . LEU B 1 121 ? -7.465 1.592 12.758 1 98 121 LEU B C 1
ATOM 2108 O O . LEU B 1 121 ? -8.25 0.793 13.273 1 98 121 LEU B O 1
ATOM 2112 N N . GLN B 1 122 ? -7.004 2.639 13.367 1 98.75 122 GLN B N 1
ATOM 2113 C CA . GLN B 1 122 ? -7.387 2.914 14.742 1 98.75 122 GLN B CA 1
ATOM 2114 C C . GLN B 1 122 ? -8.867 3.248 14.844 1 98.75 122 GLN B C 1
ATOM 2116 O O . GLN B 1 122 ? -9.539 2.838 15.797 1 98.75 122 GLN B O 1
ATOM 2121 N N . ILE B 1 123 ? -9.383 3.949 13.891 1 98.62 123 ILE B N 1
ATOM 2122 C CA . ILE B 1 123 ? -10.805 4.258 13.875 1 98.62 123 ILE B CA 1
ATOM 2123 C C . ILE B 1 123 ? -11.609 2.973 13.688 1 98.62 123 ILE B C 1
ATOM 2125 O O . ILE B 1 123 ? -12.602 2.744 14.383 1 98.62 123 ILE B O 1
ATOM 2129 N N . GLN B 1 124 ? -11.156 2.178 12.773 1 98.06 124 GLN B N 1
ATOM 2130 C CA . GLN B 1 124 ? -11.844 0.914 12.531 1 98.06 124 GLN B CA 1
ATOM 2131 C C . GLN B 1 124 ? -11.859 0.051 13.789 1 98.06 124 GLN B C 1
ATOM 2133 O O . GLN B 1 124 ? -12.891 -0.526 14.141 1 98.06 124 GLN B O 1
ATOM 2138 N N . LYS B 1 125 ? -10.773 -0.027 14.43 1 98.19 125 LYS B N 1
ATOM 2139 C CA . LYS B 1 125 ? -10.703 -0.791 15.672 1 98.19 125 LYS B CA 1
ATOM 2140 C C . LYS B 1 125 ? -11.656 -0.225 16.719 1 98.19 125 LYS B C 1
ATOM 2142 O O . LYS B 1 125 ? -12.414 -0.972 17.344 1 98.19 125 LYS B O 1
ATOM 2147 N N . ALA B 1 126 ? -11.641 1.08 16.891 1 98.25 126 ALA B N 1
ATOM 2148 C CA . ALA B 1 126 ? -12.492 1.741 17.875 1 98.25 126 ALA B CA 1
ATOM 2149 C C . ALA B 1 126 ? -13.969 1.505 17.578 1 98.25 126 ALA B C 1
ATOM 2151 O O . ALA B 1 126 ? -14.789 1.415 18.484 1 98.25 126 ALA B O 1
ATOM 2152 N N . GLN B 1 127 ? -14.289 1.352 16.344 1 98.06 127 GLN B N 1
ATOM 2153 C CA . GLN B 1 127 ? -15.672 1.183 15.914 1 98.06 127 GLN B CA 1
ATOM 2154 C C . GLN B 1 127 ? -16.078 -0.288 15.93 1 98.06 127 GLN B C 1
ATOM 2156 O O . GLN B 1 127 ? -17.219 -0.626 15.602 1 98.06 127 GLN B O 1
ATOM 2161 N N . GLY B 1 128 ? -15.18 -1.17 16.141 1 96.88 128 GLY B N 1
ATOM 2162 C CA . GLY B 1 128 ? -15.492 -2.588 16.25 1 96.88 128 GLY B CA 1
ATOM 2163 C C . GLY B 1 128 ? -15.539 -3.289 14.898 1 96.88 128 GLY B C 1
ATOM 2164 O O . GLY B 1 128 ? -16.219 -4.305 14.742 1 96.88 128 GLY B O 1
ATOM 2165 N N . ALA B 1 129 ? -14.859 -2.734 13.961 1 92.06 129 ALA B N 1
ATOM 2166 C CA . ALA B 1 129 ? -14.805 -3.385 12.656 1 92.06 129 ALA B CA 1
ATOM 2167 C C . ALA B 1 129 ? -14.078 -4.727 12.742 1 92.06 129 ALA B C 1
ATOM 2169 O O . ALA B 1 129 ? -13.125 -4.879 13.5 1 92.06 129 ALA B O 1
ATOM 2170 N N . ASN B 1 130 ? -14.641 -5.668 11.922 1 88.81 130 ASN B N 1
ATOM 2171 C CA . ASN B 1 130 ? -14 -6.977 11.844 1 88.81 130 ASN B CA 1
ATOM 2172 C C . ASN B 1 130 ? -12.883 -6.988 10.805 1 88.81 130 ASN B C 1
ATOM 2174 O O . ASN B 1 130 ? -13.07 -7.48 9.688 1 88.81 130 ASN B O 1
ATOM 2178 N N . VAL B 1 131 ? -11.766 -6.43 11.195 1 87.19 131 VAL B N 1
ATOM 2179 C CA . VAL B 1 131 ? -10.578 -6.418 10.352 1 87.19 131 VAL B CA 1
ATOM 2180 C C . VAL B 1 131 ? -9.57 -7.449 10.852 1 87.19 131 VAL B C 1
ATOM 2182 O O . VAL B 1 131 ? -9.109 -7.367 11.992 1 87.19 131 VAL B O 1
ATOM 2185 N N . ALA B 1 132 ? -9.297 -8.398 9.984 1 83.62 132 ALA B N 1
ATOM 2186 C CA . ALA B 1 132 ? -8.344 -9.445 10.352 1 83.62 132 ALA B CA 1
ATOM 2187 C C . ALA B 1 132 ? -7.004 -8.844 10.766 1 83.62 132 ALA B C 1
ATOM 2189 O O . ALA B 1 132 ? -6.5 -7.93 10.117 1 83.62 132 ALA B O 1
ATOM 2190 N N . ASN B 1 133 ? -6.492 -9.289 11.977 1 89 133 ASN B N 1
ATOM 2191 C CA . ASN B 1 133 ? -5.164 -8.938 12.461 1 89 133 ASN B CA 1
ATOM 2192 C C . ASN B 1 133 ? -5.035 -7.43 12.688 1 89 133 ASN B C 1
ATOM 2194 O O . ASN B 1 133 ? -3.977 -6.848 12.43 1 89 133 ASN B O 1
ATOM 2198 N N . ILE B 1 134 ? -6.031 -6.824 13.109 1 94.06 134 ILE B N 1
ATOM 2199 C CA . ILE B 1 134 ? -6.062 -5.367 13.172 1 94.06 134 ILE B CA 1
ATOM 2200 C C . ILE B 1 134 ? -4.949 -4.867 14.094 1 94.06 134 ILE B C 1
ATOM 2202 O O . ILE B 1 134 ? -4.32 -3.842 13.82 1 94.06 134 ILE B O 1
ATOM 2206 N N . ASP B 1 135 ? -4.641 -5.543 15.211 1 94.81 135 ASP B N 1
ATOM 2207 C CA . ASP B 1 135 ? -3.59 -5.098 16.125 1 94.81 135 ASP B CA 1
ATOM 2208 C C . ASP B 1 135 ? -2.217 -5.184 15.461 1 94.81 135 ASP B C 1
ATOM 2210 O O . ASP B 1 135 ? -1.391 -4.281 15.617 1 94.81 135 ASP B O 1
ATOM 2214 N N . THR B 1 136 ? -2.016 -6.238 14.75 1 92.25 136 THR B N 1
ATOM 2215 C CA . THR B 1 136 ? -0.754 -6.395 14.031 1 92.25 136 THR B CA 1
ATOM 2216 C C . THR B 1 136 ? -0.629 -5.352 12.93 1 92.25 136 THR B C 1
ATOM 2218 O O . THR B 1 136 ? 0.455 -4.812 12.695 1 92.25 136 THR B O 1
ATOM 2221 N N . ARG B 1 137 ? -1.712 -5.078 12.234 1 93.12 137 ARG B N 1
ATOM 2222 C CA . ARG B 1 137 ? -1.713 -4.047 11.203 1 93.12 137 ARG B CA 1
ATOM 2223 C C . ARG B 1 137 ? -1.401 -2.676 11.797 1 93.12 137 ARG B C 1
ATOM 2225 O O . ARG B 1 137 ? -0.629 -1.906 11.219 1 93.12 137 ARG B O 1
ATOM 2232 N N . ILE B 1 138 ? -1.955 -2.369 12.922 1 96.75 138 ILE B N 1
ATOM 2233 C CA . ILE B 1 138 ? -1.709 -1.112 13.617 1 96.75 138 ILE B CA 1
ATOM 2234 C C . ILE B 1 138 ? -0.234 -1.016 14.008 1 96.75 138 ILE B C 1
ATOM 2236 O O . ILE B 1 138 ? 0.405 0.017 13.789 1 96.75 138 ILE B O 1
ATOM 2240 N N . ALA B 1 139 ? 0.301 -2.072 14.516 1 94.19 139 ALA B N 1
ATOM 2241 C CA . ALA B 1 139 ? 1.709 -2.08 14.906 1 94.19 139 ALA B CA 1
ATOM 2242 C C . ALA B 1 139 ? 2.615 -1.887 13.695 1 94.19 139 ALA B C 1
ATOM 2244 O O . ALA B 1 139 ? 3.596 -1.143 13.758 1 94.19 139 ALA B O 1
ATOM 2245 N N . GLY B 1 140 ? 2.25 -2.566 12.609 1 92.56 140 GLY B N 1
ATOM 2246 C CA . GLY B 1 140 ? 3.02 -2.402 11.383 1 92.56 140 GLY B CA 1
ATOM 2247 C C . GLY B 1 140 ? 2.982 -0.986 10.844 1 92.56 140 GLY B C 1
ATOM 2248 O O . GLY B 1 140 ? 4.016 -0.434 10.461 1 92.56 140 GLY B O 1
ATOM 2249 N N . GLU B 1 141 ? 1.791 -0.447 10.797 1 96.31 141 GLU B N 1
ATOM 2250 C CA . GLU B 1 141 ? 1.657 0.921 10.305 1 96.31 141 GLU B CA 1
ATOM 2251 C C . GLU B 1 141 ? 2.383 1.907 11.219 1 96.31 141 GLU B C 1
ATOM 2253 O O . GLU B 1 141 ? 2.984 2.873 10.742 1 96.31 141 GLU B O 1
ATOM 2258 N N . ARG B 1 142 ? 2.348 1.684 12.508 1 97.31 142 ARG B N 1
ATOM 2259 C CA . ARG B 1 142 ? 3.061 2.512 13.477 1 97.31 142 ARG B CA 1
ATOM 2260 C C . ARG B 1 142 ? 4.566 2.455 13.242 1 97.31 142 ARG B C 1
ATOM 2262 O O . ARG B 1 142 ? 5.242 3.484 13.273 1 97.31 142 ARG B O 1
ATOM 2269 N N . THR B 1 143 ? 5.027 1.294 12.961 1 95.06 143 THR B N 1
ATOM 2270 C CA . THR B 1 143 ? 6.453 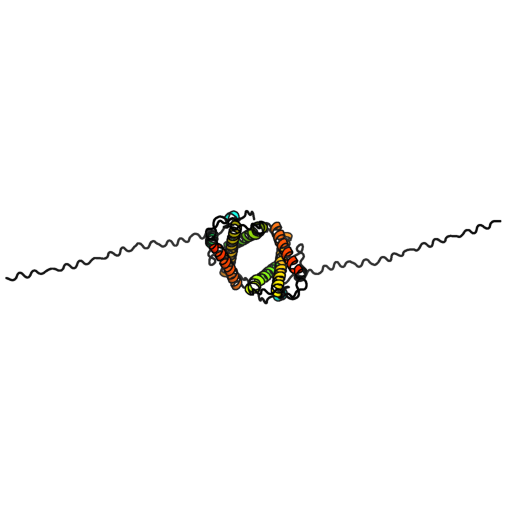1.121 12.703 1 95.06 143 THR B CA 1
ATOM 2271 C C . THR B 1 143 ? 6.887 1.928 11.484 1 95.06 143 THR B C 1
ATOM 2273 O O . THR B 1 143 ? 7.91 2.613 11.516 1 95.06 143 THR B O 1
ATOM 2276 N N . LYS B 1 144 ? 6.109 1.897 10.414 1 95.75 144 LYS B N 1
ATOM 2277 C CA . LYS B 1 144 ? 6.414 2.662 9.211 1 95.75 144 LYS B CA 1
ATOM 2278 C C . LYS B 1 144 ? 6.367 4.164 9.484 1 95.75 144 LYS B C 1
ATOM 2280 O O . LYS B 1 144 ? 7.238 4.91 9.039 1 95.75 144 LYS B O 1
ATOM 2285 N N . LEU B 1 145 ? 5.34 4.559 10.203 1 98.69 145 LEU B N 1
ATOM 2286 C CA . LEU B 1 145 ? 5.211 5.965 10.555 1 98.69 145 LEU B CA 1
ATOM 2287 C C . LEU B 1 145 ? 6.43 6.438 11.344 1 98.69 145 LEU B C 1
ATOM 2289 O O . LEU B 1 145 ? 7.008 7.484 11.031 1 98.69 145 LEU B O 1
ATOM 2293 N N . ASP B 1 146 ? 6.801 5.668 12.289 1 98.38 146 ASP B N 1
ATOM 2294 C CA . ASP B 1 146 ? 7.934 6.031 13.133 1 98.38 146 ASP B CA 1
ATOM 2295 C C . ASP B 1 146 ? 9.219 6.113 12.32 1 98.38 146 ASP B C 1
ATOM 2297 O O . ASP B 1 146 ? 10 7.055 12.477 1 98.38 146 ASP B O 1
ATOM 2301 N N . LYS B 1 147 ? 9.391 5.16 11.477 1 97.38 147 LYS B N 1
ATOM 2302 C CA . LYS B 1 147 ? 10.594 5.137 10.648 1 97.38 147 LYS B CA 1
ATOM 2303 C C . LYS B 1 147 ? 10.68 6.375 9.766 1 97.38 147 LYS B C 1
ATOM 2305 O O . LYS B 1 147 ? 11.711 7.055 9.727 1 97.38 147 LYS B O 1
ATOM 2310 N N . ASN B 1 148 ? 9.633 6.68 9.07 1 98.75 148 ASN B N 1
ATOM 2311 C CA . ASN B 1 148 ? 9.648 7.812 8.148 1 98.75 148 ASN B CA 1
ATOM 2312 C C . ASN B 1 148 ? 9.656 9.141 8.898 1 98.75 148 ASN B C 1
ATOM 2314 O O . ASN B 1 148 ? 10.266 10.109 8.445 1 98.75 148 ASN B O 1
ATOM 2318 N N . THR B 1 149 ? 9.008 9.211 10.062 1 98.94 149 THR B N 1
ATOM 2319 C CA . THR B 1 149 ? 9.07 10.391 10.922 1 98.94 149 THR B CA 1
ATOM 2320 C C . THR B 1 149 ? 10.508 10.648 11.367 1 98.94 149 THR B C 1
ATOM 2322 O O . THR B 1 149 ? 10.969 11.789 11.359 1 98.94 149 THR B O 1
ATOM 2325 N N . ASN B 1 150 ? 11.195 9.562 11.734 1 98.88 150 ASN B N 1
ATOM 2326 C CA . ASN B 1 150 ? 12.586 9.703 12.141 1 98.88 150 ASN B CA 1
ATOM 2327 C C . ASN B 1 150 ? 13.469 10.172 10.992 1 98.88 150 ASN B C 1
ATOM 2329 O O . ASN B 1 150 ? 14.336 11.031 11.18 1 98.88 150 ASN B O 1
ATOM 2333 N N . THR B 1 151 ? 13.25 9.625 9.82 1 98.88 151 THR B N 1
ATOM 2334 C CA . THR B 1 151 ? 14.008 10.078 8.648 1 98.88 151 THR B CA 1
ATOM 2335 C C . THR B 1 151 ? 13.75 11.555 8.383 1 98.88 151 THR B C 1
ATOM 2337 O O . THR B 1 151 ? 14.68 12.297 8.055 1 98.88 151 THR B O 1
ATOM 2340 N N . ASP B 1 152 ? 12.484 11.969 8.445 1 98.94 152 ASP B N 1
ATOM 2341 C CA . ASP B 1 152 ? 12.133 13.375 8.297 1 98.94 152 ASP B CA 1
ATOM 2342 C C . ASP B 1 152 ? 12.891 14.242 9.297 1 98.94 152 ASP B C 1
ATOM 2344 O O . ASP B 1 152 ? 13.453 15.273 8.938 1 98.94 152 ASP B O 1
ATOM 2348 N N . LYS B 1 153 ? 12.953 13.836 10.578 1 98.94 153 LYS B N 1
ATOM 2349 C CA . LYS B 1 153 ? 13.602 14.578 11.648 1 98.94 153 LYS B CA 1
ATOM 2350 C C . LYS B 1 153 ? 15.109 14.656 11.422 1 98.94 153 LYS B C 1
ATOM 2352 O O . LYS B 1 153 ? 15.75 15.648 11.781 1 98.94 153 LYS B O 1
ATOM 2357 N N . GLN B 1 154 ? 15.648 13.625 10.805 1 98.88 154 GLN B N 1
ATOM 2358 C CA . GLN B 1 154 ? 17.078 13.617 10.5 1 98.88 154 GLN B CA 1
ATOM 2359 C C . GLN B 1 154 ? 17.422 14.711 9.5 1 98.88 154 GLN B C 1
ATOM 2361 O O . GLN B 1 154 ? 18.578 15.141 9.414 1 98.88 154 GLN B O 1
ATOM 2366 N N . HIS B 1 155 ? 16.453 15.156 8.828 1 98.88 155 HIS B N 1
ATOM 2367 C CA . HIS B 1 155 ? 16.703 16.172 7.805 1 98.88 155 HIS B CA 1
ATOM 2368 C C . HIS B 1 155 ? 16.062 17.5 8.18 1 98.88 155 HIS B C 1
ATOM 2370 O O . HIS B 1 155 ? 15.789 18.328 7.312 1 98.88 155 HIS B O 1
ATOM 2376 N N . ALA B 1 156 ? 15.82 17.688 9.477 1 98.88 156 ALA B N 1
ATOM 2377 C CA . ALA B 1 156 ? 15.164 18.891 9.977 1 98.88 156 ALA B CA 1
ATOM 2378 C C . ALA B 1 156 ? 15.883 20.141 9.492 1 98.88 156 ALA B C 1
ATOM 2380 O O . ALA B 1 156 ? 17.109 20.203 9.516 1 98.88 156 ALA B O 1
ATOM 2381 N N . GLY B 1 157 ? 15.094 20.953 9.039 1 98.88 157 GLY B N 1
ATOM 2382 C CA . GLY B 1 157 ? 15.625 22.25 8.641 1 98.88 157 GLY B CA 1
ATOM 2383 C C . GLY B 1 157 ? 15.992 22.312 7.168 1 98.88 157 GLY B C 1
ATOM 2384 O O . GLY B 1 157 ? 16.203 23.406 6.621 1 98.88 157 GLY B O 1
ATOM 2385 N N . GLN B 1 158 ? 16.062 21.234 6.473 1 98.88 158 GLN B N 1
ATOM 2386 C CA . GLN B 1 158 ? 16.391 21.203 5.051 1 98.88 158 GLN B CA 1
ATOM 2387 C C . GLN B 1 158 ? 15.164 21.5 4.195 1 98.88 158 GLN B C 1
ATOM 2389 O O . GLN B 1 158 ? 14.031 21.234 4.609 1 98.88 158 GLN B O 1
ATOM 2394 N N . ALA B 1 159 ? 15.422 22.062 3.023 1 98.88 159 ALA B N 1
ATO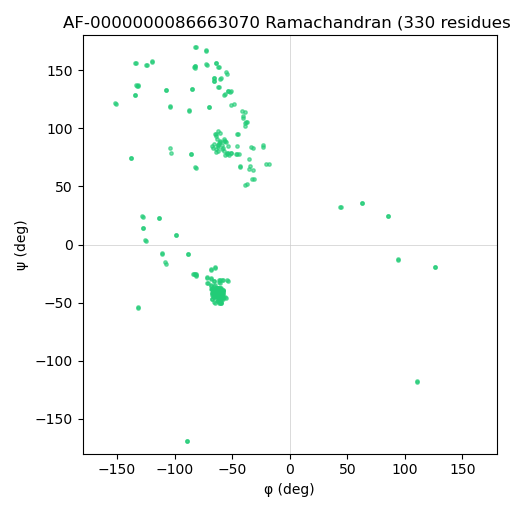M 2395 C CA . ALA B 1 159 ? 14.352 22.328 2.07 1 98.88 159 ALA B CA 1
ATOM 2396 C C . ALA B 1 159 ? 13.633 21.031 1.672 1 98.88 159 ALA B C 1
ATOM 2398 O O . ALA B 1 159 ? 14.266 19.984 1.536 1 98.88 159 ALA B O 1
ATOM 2399 N N . SER B 1 160 ? 12.359 21.141 1.494 1 98.88 160 SER B N 1
ATOM 2400 C CA . SER B 1 160 ? 11.492 20.047 1.065 1 98.88 160 SER B CA 1
ATOM 2401 C C . SER B 1 160 ? 10.555 20.484 -0.056 1 98.88 160 SER B C 1
ATOM 2403 O O . SER B 1 160 ? 9.953 21.547 0.016 1 98.88 160 SER B O 1
ATOM 2405 N N . LYS B 1 161 ? 10.43 19.625 -1.026 1 98.69 161 LYS B N 1
ATOM 2406 C CA . LYS B 1 161 ? 9.625 19.984 -2.195 1 98.69 161 LYS B CA 1
ATOM 2407 C C . LYS B 1 161 ? 8.695 18.844 -2.588 1 98.69 161 LYS B C 1
ATOM 2409 O O . LYS B 1 161 ? 9.133 17.703 -2.738 1 98.69 161 LYS B O 1
ATOM 2414 N N . GLY B 1 162 ? 7.461 19.203 -2.727 1 98.19 162 GLY B N 1
ATOM 2415 C CA . GLY B 1 162 ? 6.465 18.219 -3.139 1 98.19 162 GLY B CA 1
ATOM 2416 C C . GLY B 1 162 ? 6.316 18.125 -4.645 1 98.19 162 GLY B C 1
ATOM 2417 O O . GLY B 1 162 ? 7.215 18.516 -5.391 1 98.19 162 GLY B O 1
ATOM 2418 N N . VAL B 1 163 ? 5.289 17.438 -5.012 1 97.94 163 VAL B N 1
ATOM 2419 C CA . VAL B 1 163 ? 4.906 17.281 -6.41 1 97.94 163 VAL B CA 1
ATOM 2420 C C . VAL B 1 163 ? 3.502 17.844 -6.629 1 97.94 163 VAL B C 1
ATOM 2422 O O . VAL B 1 163 ? 2.73 17.984 -5.68 1 97.94 163 VAL B O 1
ATOM 2425 N N . GLN B 1 164 ? 3.227 18.188 -7.867 1 95.75 164 GLN B N 1
ATOM 2426 C CA . GLN B 1 164 ? 1.85 18.469 -8.25 1 95.75 164 GLN B CA 1
ATOM 2427 C C . GLN B 1 164 ? 1.093 17.203 -8.609 1 95.75 164 GLN B C 1
ATOM 2429 O O . GLN B 1 164 ? 1.608 16.344 -9.336 1 95.75 164 GLN B O 1
ATOM 2434 N N . PHE B 1 165 ? -0.084 17.172 -8.039 1 95.19 165 PHE B N 1
ATOM 2435 C CA . PHE B 1 165 ? -0.892 15.984 -8.297 1 95.19 165 PHE B CA 1
ATOM 2436 C C . PHE B 1 165 ? -2.377 16.312 -8.227 1 95.19 165 PHE B C 1
ATOM 2438 O O . PHE B 1 165 ? -2.854 16.844 -7.223 1 95.19 165 PHE B O 1
ATOM 2445 N N . ASN B 1 166 ? -3.104 16.062 -9.359 1 88.44 166 ASN B N 1
ATOM 2446 C CA . ASN B 1 166 ? -4.551 16.234 -9.414 1 88.44 166 ASN B CA 1
ATOM 2447 C C . ASN B 1 166 ? -5.285 14.906 -9.352 1 88.44 166 ASN B C 1
ATOM 2449 O O . ASN B 1 166 ? -5.5 14.258 -10.375 1 88.44 166 ASN B O 1
ATOM 2453 N N . GLY B 1 167 ? -5.41 14.391 -8.383 1 79.75 167 GLY B N 1
ATOM 2454 C CA . GLY B 1 167 ? -5.969 13.086 -8.086 1 79.75 167 GLY B CA 1
ATOM 2455 C C . GLY B 1 167 ? -7.387 12.914 -8.602 1 79.75 167 GLY B C 1
ATOM 2456 O O . GLY B 1 167 ? -8.07 13.898 -8.891 1 79.75 167 GLY B O 1
#

Solvent-accessible surface area (backbone atoms only — not comparable to full-atom values): 19100 Å² total; per-residue (Å²): 136,85,80,78,81,76,79,80,78,80,78,80,77,79,78,77,76,75,74,74,69,75,76,69,74,74,68,73,66,67,65,76,76,70,75,67,68,86,72,56,54,80,75,62,62,65,16,57,57,58,28,40,48,40,60,61,52,39,41,68,74,54,80,72,53,40,84,73,56,48,73,65,38,44,51,37,35,48,51,49,28,49,48,48,48,44,39,42,61,72,33,52,56,73,59,65,57,83,48,67,32,39,46,36,6,49,36,24,43,48,21,37,30,28,49,32,48,33,48,38,50,46,29,38,54,62,70,65,54,92,55,81,56,48,69,60,50,42,52,48,33,46,51,53,26,50,53,33,39,50,55,29,44,74,40,48,76,35,58,16,34,56,74,81,53,87,113,134,85,81,78,78,77,79,80,78,78,78,78,79,80,78,77,77,74,73,74,69,75,76,69,74,73,70,73,67,68,66,74,78,71,76,67,70,86,73,55,54,80,72,63,61,65,14,55,57,57,29,40,50,41,60,61,52,40,41,69,75,53,80,70,54,38,84,73,56,48,74,64,38,47,51,36,36,47,50,48,28,49,48,48,48,44,39,42,62,71,31,51,55,74,59,63,57,84,47,66,34,38,46,37,6,49,36,25,44,48,20,39,31,28,48,31,48,33,48,38,49,45,28,37,54,62,70,65,53,93,54,80,59,48,68,60,50,42,52,47,30,46,52,53,25,50,52,34,38,50,55,28,44,74,39,48,76,36,59,16,34,57,75,82,54,86,113

Secondary structure (DSSP, 8-state):
---------------------------------PPP----HHHH---SEETT-HHHHHHHH----TTT--HHHHHHHHHHHHHHHHHIIIIIHHH---SHHHHHHHHHHHHHHHHHHHHHHHHHHHTT---TTHHHHHHHHHHHHHHHHHHHHHTTTSEE-------/---------------------------------PPP----HHHH---SEETT-HHHHHHHH----TTT--HHHHHHHHHHHHHHHHHIIIIIHHH---SHHHHHHHHHHHHHHHHHHHHHHHHHHHTT---TTHHHHHHHHHHHHHHHHHHHHHTTTSEE-------

N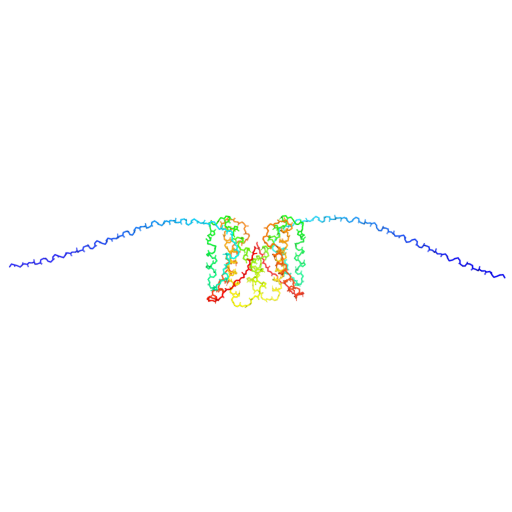earest PDB structures (foldseek):
  2l7a-assembly1_A  TM=5.565E-01  e=1.517E-01  Mus musculus
  2l7a-assembly1_A  TM=5.566E-01  e=1.733E-01  Mus musculus
  6kuy-assembly1_A  TM=4.194E-01  e=3.356E+00  Homo sapiens
  4q66-assembly1_B  TM=5.828E-01  e=6.138E+00  Saccharomyces cerevisiae S288C

Foldseek 3Di:
DPPPPPPPPPPPPPPPPPPPPPPPPPPPCPVPPDADDADWCVLQAPQFDWFACLLVSLCVSPVDDLLPHDPSSLVNLVVNLVNLVCQLVPWLVVVPDPDPQSVLSNLSSQLNNLNSQLSNLSNCVSVPHPDPPSVVSNVVSVVSNVVSSVVRNVRGPDGGDGTDDGD/DPPPPPPPPPPPPPPPPPPPPPPPPPPPCPVPPDADDADWCVVQAPQFDWFACLLVSLCVSPVDDLLPHDPSSLVNLVVNLVNLVCQLVPWLVVVPDPDPQSVLSNLSSQLNNLVSQLSNLSNCVSVPHPDPPSVVSNVVSVVSNVVSSVVRNVRGPDGGDGTDDGD

Sequence (334 aa):
MHFTNTAVLLLSAAISLAAALPTTPQVDVALDKRALVDRTYAEIQISDGVAGNAAAEAKAKFPVDPATASAADLQVVKKAAQLVGDAENLAFVPANDKSQEASNGFIKNKVLKNYLGLLSLQIQKAQGANVANIDTRIAGERTKLDKNTNTDKQHAGQASKGVQFNGMHFTNTAVLLLSAAISLAAALPTTPQVDVALDKRALVDRTYAEIQISDGVAGNAAAEAKAKFPVDPATASAADLQVVKKAAQLVGDAENLAFVPANDKSQEASNGFIKNKVLKNYLGLLSLQIQKAQGANVANIDTRIAGERTKLDKNTNTDKQHAGQASKGVQFNG

Radius of gyration: 35.02 Å; Cα contacts (8 Å, |Δi|>4): 416; chains: 2; bounding box: 39×101×186 Å

pLDDT: mean 84.51, std 23.9, range [30.7, 98.94]